Protein AF-A0A1I2ZQJ2-F1 (afdb_monomer_lite)

pLDDT: mean 80.21, std 22.54, range [31.94, 98.56]

Foldseek 3Di:
DDDDDDDDDDDDDPDDDDDDDDDDPPPDDPDDDDDDPDDDDDDDDDDVVNVVLVVVLVVPDDPDPVLVVQLVVQVHDPLLVSLLVLLVQLQVCVVVVVLVSNLVSLVSSQVSCVVPHDLLQLSNLLSLQSVLVNCVVVVNNLSSLVSLVSSLVSLVSVLVVLVPWDDDDDDDPDPVVVVVCVVPVVVVSVVLSVVLVVLSVLQSQQSVCRSVVHARPDQLQVCCVVPQDPHNTVSNSSSSSRRSRDHDPDPPPPPD

Secondary structure (DSSP, 8-state):
-------PPPP--------------------------PPP-------HHHHHHHHHHHHTT---HHHHHHHHHTT--HHHHHHHHHHHHHHHHHHTT-HHHHHHHHHHHHHHHHHHS-TTSHHHHHHHHHHHHHHHHTT-HHHHHHHHHHHHHHHTTHHHHHHH--PPP---S-HHHHHHHHHTHHHHHHHHHHHHHHHHHHHHHHHHHHHTTPPPSS-STTTHHHH--SS-SHHHHHHHHHH---------S---

Sequence (256 aa):
MLTHMEDTPPAVAQGGGRRSHGDAPAFVIHGDGIAAAGKPRDLPGASASFLMIFSECAETGLAGDATQAAARAAGWRDCDLAWERLQERALDALRDGDTAAALRDWQLGWRVALLCFRRDDPRYAASQANLGLGARLAGRESLARRRYAAALRRWGAVSGWIDSMTIARRGRSSLFHLKSEALHWGAYDRSLRGHALRLAGEVAMHLDAASRSQPPPARLCDRWPGEKPTTFDDLRKFLGGALLIAETRQPDDNRH

Organism: NCBI:txid34004

Radius of gyration: 23.85 Å; chains: 1; bounding box: 91×58×53 Å

Structure (mmCIF, N/CA/C/O backbone):
data_AF-A0A1I2ZQJ2-F1
#
_entry.id   AF-A0A1I2ZQJ2-F1
#
loop_
_atom_site.group_PDB
_atom_site.id
_atom_site.type_symbol
_atom_site.label_atom_id
_atom_site.label_alt_id
_atom_site.label_comp_id
_atom_site.label_asym_id
_atom_site.label_entity_id
_atom_site.label_seq_id
_atom_site.pdbx_PDB_ins_code
_atom_site.Cartn_x
_atom_site.Cartn_y
_atom_site.Cartn_z
_atom_site.occupancy
_atom_site.B_iso_or_equiv
_atom_site.auth_seq_id
_atom_site.auth_comp_id
_atom_site.auth_asym_id
_atom_site.auth_atom_id
_atom_site.pdbx_PDB_model_num
ATOM 1 N N . MET A 1 1 ? 71.805 -25.065 12.387 1.00 44.28 1 MET A N 1
ATOM 2 C CA . MET A 1 1 ? 70.830 -24.626 13.406 1.00 44.28 1 MET A CA 1
ATOM 3 C C . MET A 1 1 ? 69.685 -23.935 12.674 1.00 44.28 1 MET A C 1
ATOM 5 O O . MET A 1 1 ? 69.695 -22.727 12.519 1.00 44.28 1 MET A O 1
ATOM 9 N N . LEU A 1 2 ? 68.784 -24.738 12.107 1.00 36.69 2 LEU A N 1
ATOM 10 C CA . LEU A 1 2 ? 67.567 -24.329 11.404 1.00 36.69 2 LEU A CA 1
ATOM 11 C C . LEU A 1 2 ? 66.543 -25.412 11.747 1.00 36.69 2 LEU A C 1
ATOM 13 O O . LEU A 1 2 ? 66.715 -26.572 11.381 1.00 36.69 2 LEU A O 1
ATOM 17 N N . THR A 1 3 ? 65.587 -25.050 12.591 1.00 52.16 3 THR A N 1
ATOM 18 C CA . THR A 1 3 ? 64.555 -25.924 13.147 1.00 52.16 3 THR A CA 1
ATOM 19 C C . THR A 1 3 ? 63.458 -26.153 12.116 1.00 52.16 3 THR A C 1
ATOM 21 O O . THR A 1 3 ? 62.834 -25.199 11.655 1.00 52.16 3 THR A O 1
ATOM 24 N N . HIS A 1 4 ? 63.234 -27.421 11.772 1.00 40.59 4 HIS A N 1
ATOM 25 C CA . HIS A 1 4 ? 62.053 -27.885 11.053 1.00 40.59 4 HIS A CA 1
ATOM 26 C C . HIS A 1 4 ? 60.811 -27.674 11.926 1.00 40.59 4 HIS A C 1
ATOM 28 O O . HIS A 1 4 ? 60.780 -28.096 13.080 1.00 40.59 4 HIS A O 1
ATOM 34 N N . MET A 1 5 ? 59.815 -26.996 11.364 1.00 47.53 5 MET A N 1
ATOM 35 C CA . MET A 1 5 ? 58.503 -26.771 11.955 1.00 47.53 5 MET A CA 1
ATOM 36 C C . MET A 1 5 ? 57.537 -27.729 11.246 1.00 47.53 5 MET A C 1
ATOM 38 O O . MET A 1 5 ? 57.273 -27.571 10.056 1.00 47.53 5 MET A O 1
ATOM 42 N N . GLU A 1 6 ? 57.111 -28.784 11.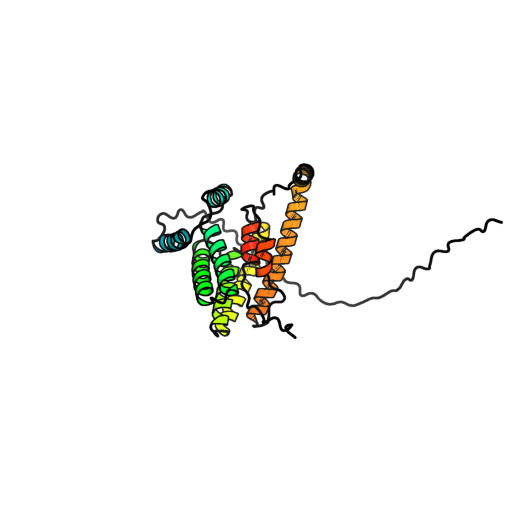942 1.00 53.22 6 GLU A N 1
ATOM 43 C CA . GLU A 1 6 ? 56.095 -29.728 11.468 1.00 53.22 6 GLU A CA 1
ATOM 44 C C . GLU A 1 6 ? 54.707 -29.215 11.871 1.00 53.22 6 GLU A C 1
ATOM 46 O O . GLU A 1 6 ? 54.353 -29.223 13.050 1.00 53.22 6 GLU A O 1
ATOM 51 N N . ASP A 1 7 ? 53.916 -28.772 10.892 1.00 54.47 7 ASP A N 1
ATOM 52 C CA . ASP A 1 7 ? 52.502 -28.452 11.087 1.00 54.47 7 ASP A CA 1
ATOM 53 C C . ASP A 1 7 ? 51.664 -29.734 10.993 1.00 54.47 7 ASP A C 1
ATOM 55 O O . ASP A 1 7 ? 51.463 -30.316 9.925 1.00 54.47 7 ASP A O 1
ATOM 59 N N . THR A 1 8 ? 51.167 -30.171 12.148 1.00 60.53 8 THR A N 1
ATOM 60 C CA . THR A 1 8 ? 50.189 -31.255 12.287 1.00 60.53 8 THR A CA 1
ATOM 61 C C . THR A 1 8 ? 48.773 -30.679 12.133 1.00 60.53 8 THR A C 1
ATOM 63 O O . THR A 1 8 ? 48.393 -29.818 12.929 1.00 60.53 8 THR A O 1
ATOM 66 N N . PRO A 1 9 ? 47.950 -31.122 11.165 1.00 59.78 9 PRO A N 1
ATOM 67 C CA . PRO A 1 9 ? 46.565 -30.669 11.060 1.00 59.78 9 PRO A CA 1
ATOM 68 C C . PRO A 1 9 ? 45.674 -31.327 12.135 1.00 59.78 9 PRO A C 1
ATOM 70 O O . PRO A 1 9 ? 45.842 -32.514 12.430 1.00 59.78 9 PRO A O 1
ATOM 73 N N . PRO A 1 10 ? 44.699 -30.601 12.7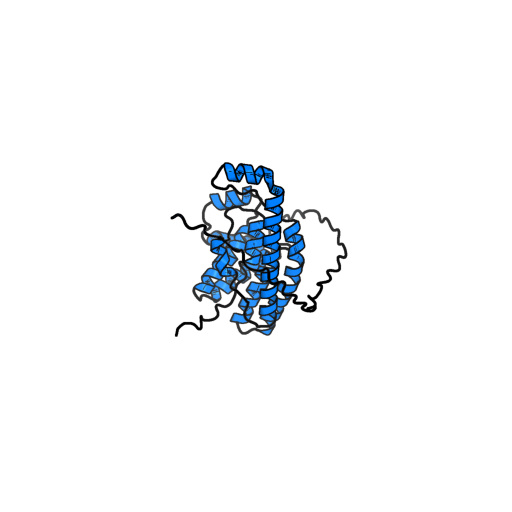17 1.00 61.81 10 PRO A N 1
ATOM 74 C CA . PRO A 1 10 ? 43.831 -31.151 13.749 1.00 61.81 10 PRO A CA 1
ATOM 75 C C . PRO A 1 10 ? 42.746 -32.076 13.183 1.00 61.81 10 PRO A C 1
ATOM 77 O O . PRO A 1 10 ? 42.252 -31.922 12.065 1.00 61.81 10 PRO A O 1
ATOM 80 N N . ALA A 1 11 ? 42.374 -33.039 14.025 1.00 48.03 11 ALA A N 1
ATOM 81 C CA . ALA A 1 11 ? 41.427 -34.111 13.771 1.00 48.03 11 ALA A CA 1
ATOM 82 C C . ALA A 1 11 ? 40.009 -33.622 13.424 1.00 48.03 11 ALA A C 1
ATOM 84 O O . ALA A 1 11 ? 39.414 -32.791 14.112 1.00 48.03 11 ALA A O 1
ATOM 85 N N . VAL A 1 12 ? 39.441 -34.226 12.378 1.00 48.47 12 VAL A N 1
ATOM 86 C CA . VAL A 1 12 ? 38.037 -34.094 11.975 1.00 48.47 12 VAL A CA 1
ATOM 87 C C . VAL A 1 12 ? 37.166 -34.894 12.945 1.00 48.47 12 VAL A C 1
ATOM 89 O O . VAL A 1 12 ? 37.142 -36.123 12.909 1.00 48.47 12 VAL A O 1
ATOM 92 N N . ALA A 1 13 ? 36.426 -34.199 13.807 1.00 50.03 13 ALA A N 1
ATOM 93 C CA . ALA A 1 13 ? 35.389 -34.806 14.631 1.00 50.03 13 ALA A CA 1
ATOM 94 C C . ALA A 1 13 ? 34.125 -35.054 13.787 1.00 50.03 13 ALA A C 1
ATOM 96 O O . ALA A 1 13 ? 33.399 -34.127 13.430 1.00 50.03 13 ALA A O 1
ATOM 97 N N . GLN A 1 14 ? 33.851 -36.325 13.483 1.00 45.84 14 GLN A N 1
ATOM 98 C CA . GLN A 1 14 ? 32.551 -36.779 12.992 1.00 45.84 14 GLN A CA 1
ATOM 99 C C . GLN A 1 14 ? 31.569 -36.860 14.169 1.00 45.84 14 GLN A C 1
ATOM 101 O O . GLN A 1 14 ? 31.548 -37.833 14.918 1.00 45.84 14 GLN A O 1
ATOM 106 N N . GLY A 1 15 ? 30.761 -35.813 14.344 1.00 45.25 15 GLY A N 1
ATOM 107 C CA . GLY A 1 15 ? 29.658 -35.772 15.302 1.00 45.25 15 GLY A CA 1
ATOM 108 C C . GLY A 1 15 ? 28.321 -36.004 14.607 1.00 45.25 15 GLY A C 1
ATOM 109 O O . GLY A 1 15 ? 27.753 -35.083 14.026 1.00 45.25 15 GLY A O 1
ATOM 110 N N . GLY A 1 16 ? 27.821 -37.238 14.670 1.00 44.44 16 GLY A N 1
ATOM 111 C CA . GLY A 1 16 ? 26.463 -37.585 14.269 1.00 44.44 16 GLY A CA 1
ATOM 112 C C . GLY A 1 16 ? 25.417 -36.947 15.188 1.00 44.44 16 GLY A C 1
ATOM 113 O O . GLY A 1 16 ? 25.557 -36.937 16.408 1.00 44.44 16 GLY A O 1
ATOM 114 N N . GLY A 1 17 ? 24.338 -36.446 14.590 1.00 42.34 17 GLY A N 1
ATOM 115 C CA . GLY A 1 17 ? 23.212 -35.867 15.315 1.00 42.34 17 GLY A CA 1
ATOM 116 C C . GLY A 1 17 ? 21.941 -35.894 14.479 1.00 42.34 17 GLY A C 1
ATOM 117 O O . GLY A 1 17 ? 21.574 -34.899 13.863 1.00 42.34 17 GLY A O 1
ATOM 118 N N . ARG A 1 18 ? 21.257 -37.046 14.475 1.00 45.09 18 ARG A N 1
ATOM 119 C CA . ARG A 1 18 ? 19.844 -37.156 14.087 1.00 45.09 18 ARG A CA 1
ATOM 120 C C . ARG A 1 18 ? 19.013 -36.191 14.939 1.00 45.09 18 ARG A C 1
ATOM 122 O O . ARG A 1 18 ? 19.052 -36.288 16.163 1.00 45.09 18 ARG A O 1
ATOM 129 N N . ARG A 1 19 ? 18.188 -35.353 14.307 1.00 44.09 19 ARG A N 1
ATOM 130 C CA . ARG A 1 19 ? 16.962 -34.819 14.918 1.00 44.09 19 ARG A CA 1
ATOM 131 C C . ARG A 1 19 ? 15.793 -34.937 13.938 1.00 44.09 19 ARG A C 1
ATOM 133 O O . ARG A 1 19 ? 15.855 -34.447 12.816 1.00 44.09 19 ARG A O 1
ATOM 140 N N . SER A 1 20 ? 14.791 -35.674 14.414 1.00 40.75 20 SER A N 1
ATOM 141 C CA . SER A 1 20 ? 13.345 -35.605 14.150 1.00 40.75 20 SER A CA 1
ATOM 142 C C . SER A 1 20 ? 12.884 -34.364 13.373 1.00 40.75 20 SER A C 1
ATOM 144 O O . SER A 1 20 ? 13.178 -33.244 13.774 1.00 40.75 20 SER A O 1
ATOM 146 N N . HIS A 1 21 ? 12.219 -34.524 12.225 1.00 41.59 21 HIS A N 1
ATOM 147 C CA . HIS A 1 21 ? 10.746 -34.589 12.138 1.00 41.59 21 HIS A CA 1
ATOM 148 C C . HIS A 1 21 ? 10.062 -33.497 12.973 1.00 41.59 21 HIS A C 1
ATOM 150 O O . HIS A 1 21 ? 9.723 -33.701 14.135 1.00 41.59 21 HIS A O 1
ATOM 156 N N . GLY A 1 22 ? 9.886 -32.339 12.341 1.00 34.28 22 GLY A N 1
ATOM 157 C CA . GLY A 1 22 ? 8.877 -31.352 12.692 1.00 34.28 22 GLY A CA 1
ATOM 158 C C . GLY A 1 22 ? 8.081 -31.068 11.426 1.00 34.28 22 GLY A C 1
ATOM 159 O O . GLY A 1 22 ? 8.619 -30.489 10.483 1.00 34.28 22 GLY A O 1
ATOM 160 N N . ASP A 1 23 ? 6.845 -31.555 11.395 1.00 37.31 23 ASP A N 1
ATOM 161 C CA . ASP A 1 23 ? 5.881 -31.334 10.326 1.00 37.31 23 ASP A CA 1
ATOM 162 C C . ASP A 1 23 ? 5.665 -29.833 10.104 1.00 37.31 23 ASP A C 1
ATOM 164 O O . ASP A 1 23 ? 5.145 -29.120 10.964 1.00 37.31 23 ASP A O 1
ATOM 168 N N . ALA A 1 24 ? 6.054 -29.347 8.928 1.00 36.09 24 ALA A N 1
ATOM 169 C CA . ALA A 1 24 ? 5.551 -28.083 8.415 1.00 36.09 24 ALA A CA 1
ATOM 170 C C . ALA A 1 24 ? 4.121 -28.323 7.896 1.00 36.09 24 ALA A C 1
ATOM 172 O O . ALA A 1 24 ? 3.912 -29.289 7.156 1.00 36.09 24 ALA A O 1
ATOM 173 N N . PRO A 1 25 ? 3.127 -27.481 8.229 1.00 37.75 25 PRO A N 1
ATOM 174 C CA . PRO A 1 25 ? 1.796 -27.634 7.664 1.00 37.75 25 PRO A CA 1
ATOM 175 C C . PRO A 1 25 ? 1.861 -27.407 6.150 1.00 37.75 25 PRO A C 1
ATOM 177 O O . PRO A 1 25 ? 2.140 -26.306 5.673 1.00 37.75 25 PRO A O 1
ATOM 180 N N . ALA A 1 26 ? 1.601 -28.473 5.394 1.00 32.25 26 ALA A N 1
ATOM 181 C CA . ALA A 1 26 ? 1.384 -28.417 3.961 1.00 32.25 26 ALA A CA 1
ATOM 182 C C . ALA A 1 26 ? 0.152 -27.545 3.682 1.00 32.25 26 ALA A C 1
ATOM 184 O O . ALA A 1 26 ? -0.984 -27.931 3.959 1.00 32.25 26 ALA A O 1
ATOM 185 N N . PHE A 1 27 ? 0.375 -26.350 3.140 1.00 34.22 27 PHE A N 1
ATOM 186 C CA . PHE A 1 27 ? -0.698 -25.513 2.623 1.00 34.22 27 PHE A CA 1
ATOM 187 C C . PHE A 1 27 ? -1.141 -26.102 1.277 1.00 34.22 27 PHE A C 1
ATOM 189 O O . PHE A 1 27 ? -0.538 -25.851 0.234 1.00 34.22 27 PHE A O 1
ATOM 196 N N . VAL A 1 28 ? -2.157 -26.964 1.314 1.00 32.59 28 VAL A N 1
ATOM 197 C CA . VAL A 1 28 ? -2.774 -27.553 0.122 1.00 32.59 28 VAL A CA 1
ATOM 198 C C . VAL A 1 28 ? -3.615 -26.476 -0.563 1.00 32.59 28 VAL A C 1
ATOM 200 O O . VAL A 1 28 ? -4.712 -26.147 -0.117 1.00 32.59 28 VAL A O 1
ATOM 203 N N . ILE A 1 29 ? -3.098 -25.917 -1.656 1.00 39.28 29 ILE A N 1
ATOM 204 C CA . ILE A 1 29 ? -3.870 -25.069 -2.567 1.00 39.28 29 ILE A CA 1
ATOM 205 C C . ILE A 1 29 ? -4.549 -25.999 -3.574 1.00 39.28 29 ILE A C 1
ATOM 207 O O . ILE A 1 29 ? -3.900 -26.536 -4.470 1.00 39.28 29 ILE A O 1
ATOM 211 N N . HIS A 1 30 ? -5.855 -26.218 -3.420 1.00 32.16 30 HIS A N 1
ATOM 212 C CA . HIS A 1 30 ? -6.676 -26.772 -4.495 1.00 32.16 30 HIS A CA 1
ATOM 213 C C . HIS A 1 30 ? -6.820 -25.711 -5.587 1.00 32.16 30 HIS A C 1
ATOM 215 O O . HIS A 1 30 ? -7.504 -24.703 -5.415 1.00 32.16 30 HIS A O 1
ATOM 221 N N . GLY A 1 31 ? -6.103 -25.925 -6.688 1.00 33.66 31 GLY A N 1
ATOM 222 C CA . GLY A 1 31 ? -6.260 -25.163 -7.914 1.00 33.66 31 GLY A CA 1
ATOM 223 C C . GLY A 1 31 ? -7.408 -25.734 -8.731 1.00 33.66 31 GLY A C 1
ATOM 224 O O . GLY A 1 31 ? -7.185 -26.641 -9.525 1.00 33.66 31 GLY A O 1
ATOM 225 N N . ASP A 1 32 ? -8.603 -25.172 -8.563 1.00 32.12 32 ASP A N 1
ATOM 226 C CA . ASP A 1 32 ? -9.669 -25.308 -9.552 1.00 32.12 32 ASP A CA 1
ATOM 227 C C . ASP A 1 32 ? -9.668 -24.077 -10.458 1.00 32.12 32 ASP A C 1
ATOM 229 O O . ASP A 1 32 ? -9.763 -22.926 -10.018 1.00 32.12 32 ASP A O 1
ATOM 233 N N . GLY A 1 33 ? -9.481 -24.346 -11.749 1.00 39.03 33 GLY A N 1
ATOM 234 C CA . GLY A 1 33 ? -9.344 -23.351 -12.794 1.00 39.03 33 GLY A CA 1
ATOM 235 C C . GLY A 1 33 ? -10.591 -22.491 -12.965 1.00 39.03 33 GLY A C 1
ATOM 236 O O . GLY A 1 33 ? -11.715 -22.982 -13.033 1.00 39.03 33 GLY A O 1
ATOM 237 N N . ILE A 1 34 ? -10.372 -21.188 -13.136 1.00 35.69 34 ILE A N 1
ATOM 238 C CA . ILE A 1 34 ? -11.361 -20.288 -13.723 1.00 35.69 34 ILE A CA 1
ATOM 239 C C . ILE A 1 34 ? -10.672 -19.521 -14.846 1.00 35.69 34 ILE A C 1
ATOM 241 O O . ILE A 1 34 ? -10.031 -18.490 -14.642 1.00 35.69 34 ILE A O 1
ATOM 245 N N . ALA A 1 35 ? -10.823 -20.047 -16.059 1.00 38.41 35 ALA A N 1
ATOM 246 C CA . ALA A 1 35 ? -10.646 -19.278 -17.274 1.00 38.41 35 ALA A CA 1
ATOM 247 C C . ALA A 1 35 ? -11.842 -18.324 -17.413 1.00 38.41 35 ALA A C 1
ATOM 249 O O . ALA A 1 35 ? -12.971 -18.753 -17.633 1.00 38.41 35 ALA A O 1
ATOM 250 N N . ALA A 1 36 ? -11.594 -17.022 -17.294 1.00 34.41 36 ALA A N 1
ATOM 251 C CA . ALA A 1 36 ? -12.521 -15.996 -17.753 1.00 34.41 36 ALA A CA 1
ATOM 252 C C . ALA A 1 36 ? -11.724 -14.780 -18.236 1.00 34.41 36 ALA A C 1
ATOM 254 O O . ALA A 1 36 ? -11.473 -13.826 -17.498 1.00 34.41 36 ALA A O 1
ATOM 255 N N . ALA A 1 37 ? -11.318 -14.830 -19.505 1.00 37.03 37 ALA A N 1
ATOM 256 C CA . ALA A 1 37 ? -10.861 -13.667 -20.251 1.00 37.03 37 ALA A CA 1
ATOM 257 C C . ALA A 1 37 ? -12.057 -12.722 -20.472 1.00 37.03 37 ALA A C 1
ATOM 259 O O . ALA A 1 37 ? -12.782 -12.814 -21.461 1.00 37.03 37 ALA A O 1
ATOM 260 N N . GLY A 1 38 ? -12.307 -11.838 -19.506 1.00 33.72 38 GLY A N 1
ATOM 261 C CA . GLY A 1 38 ? -13.262 -10.744 -19.651 1.00 33.72 38 GLY A CA 1
ATOM 262 C C . GLY A 1 38 ? -12.650 -9.619 -20.482 1.00 33.72 38 GLY A C 1
ATOM 263 O O . GLY A 1 38 ? -11.641 -9.042 -20.080 1.00 33.72 38 GLY A O 1
ATOM 264 N N . LYS A 1 39 ? -13.265 -9.303 -21.630 1.00 31.94 39 LYS A N 1
ATOM 265 C CA . LYS A 1 39 ? -12.954 -8.109 -22.433 1.00 31.94 39 LYS A CA 1
ATOM 266 C C . LYS A 1 39 ? -12.969 -6.836 -21.562 1.00 31.94 39 LYS A C 1
ATOM 268 O O . LYS A 1 39 ? -13.809 -6.742 -20.660 1.00 31.94 39 LYS A O 1
ATOM 273 N N . PRO A 1 40 ? -12.109 -5.839 -21.848 1.00 35.62 40 PRO A N 1
ATOM 274 C CA . PRO A 1 40 ? -12.202 -4.529 -21.216 1.00 35.62 40 PRO A CA 1
ATOM 275 C C . PRO A 1 40 ? -13.580 -3.926 -21.510 1.00 35.62 40 PRO A C 1
ATOM 277 O O . PRO A 1 40 ? -14.017 -3.875 -22.658 1.00 35.62 40 PRO A O 1
ATOM 280 N N . ARG A 1 41 ? -14.296 -3.533 -20.453 1.00 37.56 41 ARG A N 1
ATOM 281 C CA . ARG A 1 41 ? -15.536 -2.765 -20.575 1.00 37.56 41 ARG A CA 1
ATOM 282 C C . ARG A 1 41 ? -15.162 -1.339 -20.956 1.00 37.56 41 ARG A C 1
ATOM 284 O O . ARG A 1 41 ? -14.568 -0.640 -20.139 1.00 37.56 41 ARG A O 1
ATOM 291 N N . ASP A 1 42 ? -15.552 -0.920 -22.153 1.00 35.28 42 ASP A N 1
ATOM 292 C CA . ASP A 1 42 ? -15.684 0.496 -22.478 1.00 35.28 42 ASP A CA 1
ATOM 293 C C . ASP A 1 42 ? -16.745 1.094 -21.545 1.00 35.28 42 ASP A C 1
ATOM 295 O O . ASP A 1 42 ? -17.912 0.699 -21.572 1.00 35.28 42 ASP A O 1
ATOM 299 N N . LEU A 1 43 ? -16.325 1.995 -20.656 1.00 39.56 43 LEU A N 1
ATOM 300 C CA . LEU A 1 43 ? -17.204 2.734 -19.751 1.00 39.56 43 LEU A CA 1
ATOM 301 C C . LEU A 1 43 ? -17.375 4.164 -20.287 1.00 39.56 43 LEU A C 1
ATOM 303 O O . LEU A 1 43 ? -16.531 5.016 -20.001 1.00 39.56 43 LEU A O 1
ATOM 307 N N . PRO A 1 44 ? -18.445 4.471 -21.044 1.00 36.97 44 PRO A N 1
ATOM 308 C CA . PRO A 1 44 ? -18.814 5.849 -21.317 1.00 36.97 44 PRO A CA 1
ATOM 309 C C . PRO A 1 44 ? -19.514 6.426 -20.079 1.00 36.97 44 PRO A C 1
ATOM 311 O O . PRO A 1 44 ? -20.533 5.909 -19.625 1.00 36.97 44 PRO A O 1
ATOM 314 N N . GLY A 1 45 ? -18.951 7.504 -19.530 1.00 42.38 45 GLY A N 1
ATOM 315 C CA . GLY A 1 45 ? -19.527 8.260 -18.416 1.00 42.38 45 GLY A CA 1
ATOM 316 C C . GLY A 1 45 ? -18.858 7.967 -17.076 1.00 42.38 45 GLY A C 1
ATOM 317 O O . GLY A 1 45 ? -19.338 7.156 -16.284 1.00 42.38 45 GLY A O 1
ATOM 318 N N . ALA A 1 46 ? -17.763 8.670 -16.782 1.00 43.34 46 ALA A N 1
ATOM 319 C CA . ALA A 1 46 ? -17.262 8.761 -15.416 1.00 43.34 46 ALA A CA 1
ATOM 320 C C . ALA A 1 46 ? -18.356 9.396 -14.537 1.00 43.34 46 ALA A C 1
ATOM 322 O O . ALA A 1 46 ? -18.660 10.579 -14.666 1.00 43.34 46 ALA A O 1
ATOM 323 N N . SER A 1 47 ? -18.985 8.585 -13.682 1.00 53.59 47 SER A N 1
ATOM 324 C CA . SER A 1 47 ? -19.994 9.030 -12.714 1.00 53.59 47 SER A CA 1
ATOM 325 C C . SER A 1 47 ? -19.454 10.197 -11.878 1.00 53.59 47 SER A C 1
ATOM 327 O O . SER A 1 47 ? -18.274 10.205 -11.532 1.00 53.59 47 SER A O 1
ATOM 329 N N . ALA A 1 48 ? -20.295 11.169 -11.515 1.00 54.50 48 ALA A N 1
ATOM 330 C CA . ALA A 1 48 ? -19.897 12.371 -10.769 1.00 54.50 48 ALA A CA 1
ATOM 331 C C . ALA A 1 48 ? -19.092 12.064 -9.485 1.00 54.50 48 ALA A C 1
ATOM 333 O O . ALA A 1 48 ? -18.207 12.826 -9.107 1.00 54.50 48 ALA A O 1
ATOM 334 N N . SER A 1 49 ? -19.321 10.908 -8.850 1.00 54.62 49 SER A N 1
ATOM 335 C CA . SER A 1 49 ? -18.536 10.441 -7.696 1.00 54.62 49 SER A CA 1
ATOM 336 C C . SER A 1 49 ? -17.077 10.105 -8.031 1.00 54.62 49 SER A C 1
ATOM 338 O O . SER A 1 49 ? -16.207 10.267 -7.183 1.00 54.62 49 SER A O 1
ATOM 340 N N . PHE A 1 50 ? -16.800 9.649 -9.254 1.00 54.53 50 PHE A N 1
ATOM 341 C CA . PHE A 1 50 ? -15.445 9.419 -9.751 1.00 54.53 50 PHE A CA 1
ATOM 342 C C . PHE A 1 50 ? -14.720 10.757 -9.931 1.00 54.53 50 PHE A C 1
ATOM 344 O O . PHE A 1 50 ? -13.634 10.935 -9.394 1.00 54.53 50 PHE A O 1
ATOM 351 N N . LEU A 1 51 ? -15.359 11.734 -10.584 1.00 56.62 51 LEU A N 1
ATOM 352 C CA . LEU A 1 51 ? -14.790 13.073 -10.779 1.00 56.62 51 LEU A CA 1
ATOM 353 C C . LEU A 1 51 ? -14.535 13.808 -9.453 1.00 56.62 51 LEU A C 1
ATOM 355 O O . LEU A 1 51 ? -13.487 14.426 -9.305 1.00 56.62 51 LEU A O 1
ATOM 359 N N . MET A 1 52 ? -15.423 13.673 -8.464 1.00 61.00 52 MET A N 1
ATOM 360 C CA . MET A 1 52 ? -15.249 14.281 -7.135 1.00 61.00 52 MET A CA 1
ATOM 361 C C . MET A 1 52 ? -14.026 13.727 -6.386 1.00 61.00 52 MET A C 1
ATOM 363 O O . MET A 1 52 ? -13.243 14.502 -5.849 1.00 61.00 52 MET A O 1
ATOM 367 N N . ILE A 1 53 ? -13.810 12.402 -6.404 1.00 62.91 53 ILE A N 1
ATOM 368 C CA . ILE A 1 53 ? -12.641 11.781 -5.751 1.00 62.91 53 ILE A CA 1
ATOM 369 C C . ILE A 1 53 ? -11.337 12.259 -6.403 1.00 62.91 53 ILE A C 1
ATOM 371 O O . ILE A 1 53 ? -10.359 12.523 -5.705 1.00 62.91 53 ILE A O 1
ATOM 375 N N . PHE A 1 54 ? -11.314 12.397 -7.733 1.00 61.31 54 PHE A N 1
ATOM 376 C CA . PHE A 1 54 ? -10.133 12.892 -8.443 1.00 61.31 54 PHE A CA 1
ATOM 377 C C . PHE A 1 54 ? -9.916 14.398 -8.276 1.00 61.31 54 PHE A C 1
ATOM 379 O O . PHE A 1 54 ? -8.762 14.809 -8.191 1.00 61.31 54 PHE A O 1
ATOM 386 N N . SER A 1 55 ? -10.980 15.199 -8.164 1.00 59.50 55 SER A N 1
ATOM 387 C CA . SER A 1 55 ? -10.893 16.641 -7.888 1.00 59.50 55 SER A CA 1
ATOM 388 C C . SER A 1 55 ? -10.290 16.909 -6.509 1.00 59.50 55 SER A C 1
ATOM 390 O O . SER A 1 55 ? -9.343 17.679 -6.387 1.00 59.50 55 SER A O 1
ATOM 392 N N . GLU A 1 56 ? -10.758 16.192 -5.485 1.00 59.62 56 GLU A N 1
ATOM 393 C CA . GLU A 1 56 ? -10.248 16.311 -4.112 1.00 59.62 56 GLU A CA 1
ATOM 394 C C . GLU A 1 56 ? -8.786 15.828 -4.008 1.00 59.62 56 GLU A C 1
ATOM 396 O O . GLU A 1 56 ? -7.990 16.379 -3.254 1.00 59.62 56 GLU A O 1
ATOM 401 N N . CYS A 1 57 ? -8.382 14.850 -4.830 1.00 55.38 57 CYS A N 1
ATOM 402 C CA . CYS A 1 57 ? -6.976 14.448 -4.948 1.00 55.38 57 CYS A CA 1
ATOM 403 C C . CYS A 1 57 ? -6.119 15.479 -5.705 1.00 55.38 57 CYS A C 1
ATOM 405 O O . CYS A 1 57 ? -4.947 15.656 -5.366 1.00 55.38 57 CYS A O 1
ATOM 407 N N . ALA A 1 58 ? -6.676 16.144 -6.722 1.00 55.72 58 ALA A N 1
ATOM 408 C CA . ALA A 1 58 ? -5.975 17.123 -7.554 1.00 55.72 58 ALA A CA 1
ATOM 409 C C . ALA A 1 58 ? -5.673 18.432 -6.806 1.00 55.72 58 ALA A C 1
ATOM 411 O O . ALA A 1 58 ? -4.607 19.012 -7.009 1.00 55.72 58 ALA A O 1
ATOM 412 N N . GLU A 1 59 ? -6.554 18.859 -5.898 1.00 54.66 59 GLU A N 1
ATOM 413 C CA . GLU A 1 59 ? -6.380 20.090 -5.112 1.00 54.66 59 GLU A CA 1
ATOM 414 C C . GLU A 1 59 ? -5.273 19.990 -4.050 1.00 54.66 59 GLU A C 1
ATOM 416 O O . GLU A 1 59 ? -4.714 21.004 -3.639 1.00 54.66 59 GLU A O 1
ATOM 421 N N . THR A 1 60 ? -4.869 18.779 -3.653 1.00 54.31 60 THR A N 1
ATOM 422 C CA . THR A 1 60 ? -3.850 18.578 -2.603 1.00 54.31 60 THR A CA 1
ATOM 423 C C . THR A 1 60 ? -2.389 18.761 -3.041 1.00 54.31 60 THR A C 1
ATOM 425 O O . THR A 1 60 ? -1.485 18.232 -2.403 1.00 54.31 60 THR A O 1
ATOM 428 N N . GLY A 1 61 ? -2.131 19.543 -4.096 1.00 46.53 61 GLY A N 1
ATOM 429 C CA . GLY A 1 61 ? -0.771 19.942 -4.476 1.00 46.53 61 GLY A CA 1
ATOM 430 C C . GLY A 1 61 ? 0.058 18.771 -5.003 1.00 46.53 61 GLY A C 1
ATOM 431 O O . GLY A 1 61 ? 1.023 18.326 -4.383 1.00 46.53 61 GLY A O 1
ATOM 432 N N . LEU A 1 62 ? -0.321 18.237 -6.165 1.00 51.91 62 LEU A N 1
ATOM 433 C CA . LEU A 1 62 ? 0.422 17.151 -6.793 1.00 51.91 62 LEU A CA 1
ATOM 434 C C . LEU A 1 62 ? 1.750 17.675 -7.353 1.00 51.91 62 LEU A C 1
ATOM 436 O O . LEU A 1 62 ? 1.781 18.419 -8.327 1.00 51.91 62 LEU A O 1
ATOM 440 N N . ALA A 1 63 ? 2.855 17.242 -6.749 1.00 47.66 63 ALA A N 1
ATOM 441 C CA . ALA A 1 63 ? 4.201 17.409 -7.275 1.00 47.66 63 ALA A CA 1
ATOM 442 C C . ALA A 1 63 ? 4.275 17.074 -8.783 1.00 47.66 63 ALA A C 1
ATOM 444 O O . ALA A 1 63 ? 4.060 15.923 -9.172 1.00 47.66 63 ALA A O 1
ATOM 445 N N . GLY A 1 64 ? 4.584 18.114 -9.570 1.00 56.53 64 GLY A N 1
ATOM 446 C CA . GLY A 1 64 ? 5.150 18.147 -10.921 1.00 56.53 64 GLY A CA 1
ATOM 447 C C . GLY A 1 64 ? 4.456 17.333 -12.015 1.00 56.53 64 GLY A C 1
ATOM 448 O O . GLY A 1 64 ? 4.521 16.103 -12.010 1.00 56.53 64 GLY A O 1
ATOM 449 N N . ASP A 1 65 ? 3.973 18.021 -13.056 1.00 66.88 65 ASP A N 1
ATOM 450 C CA . ASP A 1 65 ? 3.557 17.446 -14.350 1.00 66.88 65 ASP A CA 1
ATOM 451 C C . ASP A 1 65 ? 4.490 16.322 -14.838 1.00 66.88 65 ASP A C 1
ATOM 453 O O . ASP A 1 65 ? 4.038 15.322 -15.394 1.00 66.88 65 ASP A O 1
ATOM 457 N N . ALA A 1 66 ? 5.793 16.431 -14.556 1.00 78.12 66 ALA A N 1
ATOM 458 C CA . ALA A 1 66 ? 6.808 15.446 -14.911 1.00 78.12 66 ALA A CA 1
ATOM 459 C C . ALA A 1 66 ? 6.615 14.058 -14.264 1.00 78.12 66 ALA A C 1
ATOM 461 O O . ALA A 1 66 ? 6.776 13.045 -14.945 1.00 78.12 66 ALA A O 1
ATOM 462 N N . THR A 1 67 ? 6.266 13.963 -12.974 1.00 82.31 67 THR A N 1
ATOM 463 C CA . THR A 1 67 ? 6.065 12.660 -12.306 1.00 82.31 67 THR A CA 1
ATOM 464 C C . THR A 1 67 ? 4.812 11.970 -12.832 1.00 82.31 67 THR A C 1
ATOM 466 O O . THR A 1 67 ? 4.828 10.765 -13.091 1.00 82.31 67 THR A O 1
ATOM 469 N N . GLN A 1 68 ? 3.737 12.732 -13.035 1.00 82.81 68 GLN A N 1
ATOM 470 C CA . GLN A 1 68 ? 2.494 12.203 -13.588 1.00 82.81 68 GLN A CA 1
ATOM 471 C C . GLN A 1 68 ? 2.657 11.801 -15.059 1.00 82.81 68 GLN A C 1
ATOM 473 O O . GLN A 1 68 ? 2.182 10.736 -15.455 1.00 82.81 68 GLN A O 1
ATOM 478 N N . ALA A 1 69 ? 3.387 12.592 -15.849 1.00 84.56 69 ALA A N 1
ATOM 479 C CA . ALA A 1 69 ? 3.742 12.244 -17.221 1.00 84.56 69 ALA A CA 1
ATOM 480 C C . ALA A 1 69 ? 4.583 10.959 -17.282 1.00 84.56 69 ALA A C 1
ATOM 482 O O . ALA A 1 69 ? 4.264 10.068 -18.066 1.00 84.56 69 ALA A O 1
ATOM 483 N N . ALA A 1 70 ? 5.597 10.817 -16.421 1.00 85.94 70 ALA A N 1
ATOM 484 C CA . ALA A 1 70 ? 6.428 9.614 -16.359 1.00 85.94 70 ALA A CA 1
ATOM 485 C C . ALA A 1 70 ? 5.620 8.362 -15.976 1.00 85.94 70 ALA A C 1
ATOM 487 O O . ALA A 1 70 ? 5.785 7.308 -16.588 1.00 85.94 70 ALA A O 1
ATOM 488 N N . ALA A 1 71 ? 4.713 8.479 -15.003 1.00 88.25 71 ALA A N 1
ATOM 489 C CA . ALA A 1 71 ? 3.833 7.384 -14.608 1.00 88.25 71 ALA A CA 1
ATOM 490 C C . ALA A 1 71 ? 2.902 6.962 -15.758 1.00 88.25 71 ALA A C 1
ATOM 492 O O . ALA A 1 71 ? 2.824 5.778 -16.088 1.00 88.25 71 ALA A O 1
ATOM 493 N N . ARG A 1 72 ? 2.250 7.926 -16.421 1.00 88.50 72 ARG A N 1
ATOM 494 C CA . ARG A 1 72 ? 1.374 7.658 -17.575 1.00 88.50 72 ARG A CA 1
ATOM 495 C C . ARG A 1 72 ? 2.137 7.038 -18.744 1.00 88.50 72 ARG A C 1
ATOM 497 O O . ARG A 1 72 ? 1.647 6.085 -19.341 1.00 88.50 72 ARG A O 1
ATOM 504 N N . ALA A 1 73 ? 3.349 7.519 -19.026 1.00 86.88 73 ALA A N 1
ATOM 505 C CA . ALA A 1 73 ? 4.228 6.935 -20.041 1.00 86.88 73 ALA A CA 1
ATOM 506 C C . ALA A 1 73 ? 4.589 5.470 -19.730 1.00 86.88 73 ALA A C 1
ATOM 508 O O . ALA A 1 73 ? 4.781 4.676 -20.646 1.00 86.88 73 ALA A O 1
ATOM 509 N N . ALA A 1 74 ? 4.620 5.096 -18.449 1.00 86.94 74 ALA A N 1
ATOM 510 C CA . ALA A 1 74 ? 4.822 3.726 -17.987 1.00 86.94 74 ALA A CA 1
ATOM 511 C C . ALA A 1 74 ? 3.515 2.912 -17.841 1.00 86.94 74 ALA A C 1
ATOM 513 O O . ALA A 1 74 ? 3.520 1.821 -17.271 1.00 86.94 74 ALA A O 1
ATOM 514 N N . GLY A 1 75 ? 2.380 3.429 -18.323 1.00 90.75 75 GLY A N 1
ATOM 515 C CA . GLY A 1 75 ? 1.084 2.745 -18.282 1.00 90.75 75 GLY A CA 1
ATOM 516 C C . GLY A 1 75 ? 0.385 2.767 -16.919 1.00 90.75 75 GLY A C 1
ATOM 517 O O . GLY A 1 75 ? -0.597 2.048 -16.722 1.00 90.75 75 GLY A O 1
ATOM 518 N N . TRP A 1 76 ? 0.857 3.574 -15.964 1.00 93.75 76 TRP A N 1
ATOM 519 C CA . TRP A 1 76 ? 0.112 3.820 -14.731 1.00 93.75 76 TRP A CA 1
ATOM 520 C C . TRP A 1 76 ? -1.089 4.724 -14.993 1.00 93.75 76 TRP A C 1
ATOM 522 O O . TRP A 1 76 ? -1.018 5.705 -15.735 1.00 93.75 76 TRP A O 1
ATOM 532 N N . ARG A 1 77 ? -2.198 4.405 -14.331 1.00 93.75 77 ARG A N 1
ATOM 533 C CA . ARG A 1 77 ? -3.422 5.202 -14.349 1.00 93.75 77 ARG A CA 1
ATOM 534 C C . ARG A 1 77 ? -3.384 6.219 -13.216 1.00 93.75 77 ARG A C 1
ATOM 536 O O . ARG A 1 77 ? -2.733 6.008 -12.192 1.00 93.75 77 ARG A O 1
ATOM 543 N N . ASP A 1 78 ? -4.179 7.277 -13.339 1.00 91.38 78 ASP A N 1
ATOM 544 C CA . ASP A 1 78 ? -4.277 8.297 -12.289 1.00 91.38 78 ASP A CA 1
ATOM 545 C C . ASP A 1 78 ? -4.764 7.706 -10.948 1.00 91.38 78 ASP A C 1
ATOM 547 O O . ASP A 1 78 ? -4.317 8.138 -9.889 1.00 91.38 78 ASP A O 1
ATOM 551 N N . CYS A 1 79 ? -5.610 6.664 -10.968 1.00 94.88 79 CYS A N 1
ATOM 552 C CA . CYS A 1 79 ? -6.032 5.957 -9.750 1.00 94.88 79 CYS A CA 1
ATOM 553 C C . CYS A 1 79 ? -4.885 5.236 -9.034 1.00 94.88 79 CYS A C 1
ATOM 555 O O . CYS A 1 79 ? -4.927 5.111 -7.812 1.00 94.88 79 CYS A O 1
ATOM 557 N N . ASP A 1 80 ? -3.870 4.766 -9.766 1.00 95.81 80 ASP A N 1
ATOM 558 C CA . ASP A 1 80 ? -2.724 4.076 -9.176 1.00 95.81 80 ASP A CA 1
ATOM 559 C C . ASP A 1 80 ? -1.891 5.073 -8.343 1.00 95.81 80 ASP A C 1
ATOM 561 O O . ASP A 1 80 ? -1.530 4.775 -7.204 1.00 95.81 80 ASP A O 1
ATOM 565 N N . LEU A 1 81 ? -1.683 6.289 -8.867 1.00 93.69 81 LEU A N 1
ATOM 566 C CA . LEU A 1 81 ? -0.996 7.382 -8.167 1.00 93.69 81 LEU A CA 1
ATOM 567 C C . LEU A 1 81 ? -1.823 7.974 -7.023 1.00 93.69 81 LEU A C 1
ATOM 569 O O . LEU A 1 81 ? -1.286 8.219 -5.944 1.00 93.69 81 LEU A O 1
ATOM 573 N N . ALA A 1 82 ? -3.114 8.228 -7.258 1.00 94.19 82 ALA A N 1
ATOM 574 C CA . ALA A 1 82 ? -4.004 8.792 -6.248 1.00 94.19 82 ALA A CA 1
ATOM 575 C C . ALA A 1 82 ? -4.086 7.873 -5.025 1.00 94.19 82 ALA A C 1
ATOM 577 O O . ALA A 1 82 ? -3.954 8.332 -3.894 1.00 94.19 82 ALA A O 1
ATOM 578 N N . TRP A 1 83 ? -4.230 6.565 -5.256 1.00 97.38 83 TRP A N 1
ATOM 579 C CA . TRP A 1 83 ? -4.226 5.581 -4.183 1.00 97.38 83 TRP A CA 1
ATOM 580 C C . TRP A 1 83 ? -2.924 5.603 -3.376 1.00 97.38 83 TRP A C 1
ATOM 582 O O . TRP A 1 83 ? -2.995 5.679 -2.151 1.00 97.38 83 TRP A O 1
ATOM 592 N N . GLU A 1 84 ? -1.762 5.567 -4.043 1.00 97.12 84 GLU A N 1
ATOM 593 C CA . GLU A 1 84 ? -0.448 5.560 -3.377 1.00 97.12 84 GLU A CA 1
ATOM 594 C C . GLU A 1 84 ? -0.289 6.800 -2.488 1.00 97.12 84 GLU A C 1
ATOM 596 O O . GLU A 1 84 ? -0.023 6.671 -1.296 1.00 97.12 84 GLU A O 1
ATOM 601 N N . ARG A 1 85 ? -0.573 7.989 -3.035 1.00 95.25 85 ARG A N 1
ATOM 602 C CA . ARG A 1 85 ? -0.475 9.270 -2.317 1.00 95.25 85 ARG A CA 1
ATOM 603 C C . ARG A 1 85 ? -1.417 9.356 -1.120 1.00 95.25 85 ARG A C 1
ATOM 605 O O . ARG A 1 85 ? -1.023 9.865 -0.076 1.00 95.25 85 ARG A O 1
ATOM 612 N N . LEU A 1 86 ? -2.650 8.861 -1.253 1.00 97.00 86 LEU A N 1
ATOM 613 C CA . LEU A 1 86 ? -3.599 8.802 -0.138 1.00 97.00 86 LEU A CA 1
ATOM 614 C C . LEU A 1 86 ? -3.089 7.887 0.979 1.00 97.00 86 LEU A C 1
ATOM 616 O O . LEU A 1 86 ? -3.228 8.229 2.148 1.00 97.00 86 LEU A O 1
ATOM 620 N N . GLN A 1 87 ? -2.489 6.740 0.644 1.00 98.00 87 GLN A N 1
ATOM 621 C CA . GLN A 1 87 ? -1.912 5.871 1.670 1.00 98.00 87 GLN A CA 1
ATOM 622 C C . GLN A 1 87 ? -0.688 6.513 2.340 1.00 98.00 87 GLN A C 1
ATOM 624 O O . GLN A 1 87 ? -0.578 6.440 3.560 1.00 98.00 87 GLN A O 1
ATOM 629 N N . GLU A 1 88 ? 0.196 7.163 1.576 1.00 97.19 88 GLU A N 1
ATOM 630 C CA . GLU A 1 88 ? 1.361 7.882 2.115 1.00 97.19 88 GLU A CA 1
ATOM 631 C C . GLU A 1 88 ? 0.938 9.002 3.071 1.00 97.19 88 GLU A C 1
ATOM 633 O O . GLU A 1 88 ? 1.348 9.004 4.229 1.00 97.19 88 GLU A O 1
ATOM 638 N N . ARG A 1 89 ? 0.029 9.882 2.634 1.00 97.00 89 ARG A N 1
ATOM 639 C CA . ARG A 1 89 ? -0.520 10.957 3.473 1.00 97.00 89 ARG A CA 1
ATOM 640 C C . ARG A 1 89 ? -1.196 10.429 4.731 1.00 97.00 89 ARG A C 1
ATOM 642 O O . ARG A 1 89 ? -1.034 11.011 5.798 1.00 97.00 89 ARG A O 1
ATOM 649 N N . ALA A 1 90 ? -1.935 9.325 4.625 1.00 97.06 90 ALA A N 1
ATOM 650 C CA . ALA A 1 90 ? -2.576 8.724 5.784 1.00 97.06 90 ALA A CA 1
ATOM 651 C C . ALA A 1 90 ? -1.557 8.176 6.796 1.00 97.06 90 ALA A C 1
ATOM 653 O O . ALA A 1 90 ? -1.787 8.274 8.000 1.00 97.06 90 ALA A O 1
ATOM 654 N N . LEU A 1 91 ? -0.440 7.606 6.328 1.00 96.06 91 LEU A N 1
ATOM 655 C CA . LEU A 1 91 ? 0.650 7.165 7.201 1.00 96.06 91 LEU A CA 1
ATOM 656 C C . LEU A 1 91 ? 1.346 8.348 7.873 1.00 96.06 91 LEU A C 1
ATOM 658 O O . LEU A 1 91 ? 1.622 8.271 9.067 1.00 96.06 91 LEU A O 1
ATOM 662 N N . ASP A 1 92 ? 1.596 9.431 7.141 1.00 95.62 92 ASP A N 1
ATOM 663 C CA . ASP A 1 92 ? 2.215 10.635 7.699 1.00 95.62 92 ASP A CA 1
ATOM 664 C C . ASP A 1 92 ? 1.295 11.298 8.734 1.00 95.62 92 ASP A C 1
ATOM 666 O O . ASP A 1 92 ? 1.708 11.512 9.870 1.00 95.62 92 ASP A O 1
ATOM 670 N N . ALA A 1 93 ? 0.005 11.457 8.424 1.00 95.94 93 ALA A N 1
ATOM 671 C CA . ALA A 1 93 ? -0.990 11.937 9.384 1.00 95.94 93 ALA A CA 1
ATOM 672 C C . ALA A 1 93 ? -1.072 11.051 10.640 1.00 95.94 93 ALA A C 1
ATOM 674 O O . ALA A 1 93 ? -1.165 11.558 11.757 1.00 95.94 93 ALA A O 1
ATOM 675 N N . LEU A 1 94 ? -1.003 9.723 10.482 1.00 94.88 94 LEU A N 1
ATOM 676 C CA . LEU A 1 94 ? -0.975 8.802 11.617 1.00 94.88 94 LEU A CA 1
ATOM 677 C C . LEU A 1 94 ? 0.296 8.982 12.466 1.00 94.88 94 LEU A C 1
ATOM 679 O O . LEU A 1 94 ? 0.206 8.942 13.693 1.00 94.88 94 LEU A O 1
ATOM 683 N N . ARG A 1 95 ? 1.463 9.179 11.837 1.00 92.69 95 ARG A N 1
ATOM 684 C CA . ARG A 1 95 ? 2.743 9.440 12.526 1.00 92.69 95 ARG A CA 1
ATOM 685 C C . ARG A 1 95 ? 2.706 10.744 13.318 1.00 92.69 95 ARG A C 1
ATOM 687 O O . ARG A 1 95 ? 3.226 10.773 14.432 1.00 92.69 95 ARG A O 1
ATOM 694 N N . ASP A 1 96 ? 2.037 11.757 12.779 1.00 94.25 96 ASP A N 1
ATOM 695 C CA . ASP A 1 96 ? 1.829 13.058 13.421 1.00 94.25 96 ASP A CA 1
ATOM 696 C C . ASP A 1 96 ? 0.729 13.027 14.500 1.00 94.25 96 ASP A C 1
ATOM 698 O O . ASP A 1 96 ? 0.507 14.009 15.208 1.00 94.25 96 ASP A O 1
ATOM 702 N N . GLY A 1 97 ? 0.036 11.894 14.659 1.00 94.12 97 GLY A N 1
ATOM 703 C CA . GLY A 1 97 ? -1.048 11.714 15.625 1.00 94.12 97 GLY A CA 1
ATOM 704 C C . GLY A 1 97 ? -2.417 12.218 15.152 1.00 94.12 97 GLY A C 1
ATOM 705 O O . GLY A 1 97 ? -3.407 12.034 15.868 1.00 94.12 97 GLY A O 1
ATOM 706 N N . ASP A 1 98 ? -2.527 12.774 13.941 1.00 96.25 98 ASP A N 1
ATOM 707 C CA . ASP A 1 98 ? -3.802 13.164 13.328 1.00 96.25 98 ASP A CA 1
ATOM 708 C C . ASP A 1 98 ? -4.547 11.937 12.775 1.00 96.25 98 ASP A C 1
ATOM 710 O O . ASP A 1 98 ? -4.645 11.663 11.573 1.00 96.25 98 ASP A O 1
ATOM 714 N N . THR A 1 99 ? -5.133 11.184 13.705 1.00 95.81 99 THR A N 1
ATOM 715 C CA . THR A 1 99 ? -5.933 9.994 13.393 1.00 95.81 99 THR A CA 1
ATOM 716 C C . THR A 1 99 ? -7.148 10.336 12.522 1.00 95.81 99 THR A C 1
ATOM 718 O O . THR A 1 99 ? -7.588 9.509 11.722 1.00 95.81 99 THR A O 1
ATOM 721 N N . ALA A 1 100 ? -7.704 11.546 12.640 1.00 95.94 100 ALA A N 1
ATOM 722 C CA . ALA A 1 100 ? -8.871 11.945 11.862 1.00 95.94 100 ALA A CA 1
ATOM 723 C C . ALA A 1 100 ? -8.517 12.133 10.381 1.00 95.94 100 ALA A C 1
ATOM 725 O O . ALA A 1 100 ? -9.259 11.655 9.518 1.00 95.94 100 ALA A O 1
ATOM 726 N N . ALA A 1 101 ? -7.393 12.788 10.079 1.00 96.38 101 ALA A N 1
ATOM 727 C CA . ALA A 1 101 ? -6.885 12.903 8.716 1.00 96.38 101 ALA A CA 1
ATOM 728 C C . ALA A 1 101 ? -6.512 11.536 8.131 1.00 96.38 101 ALA A C 1
ATOM 730 O O . ALA A 1 101 ? -6.975 11.210 7.035 1.00 96.38 101 ALA A O 1
ATOM 731 N N . ALA A 1 102 ? -5.805 10.694 8.893 1.00 96.94 102 ALA A N 1
ATOM 732 C CA . ALA A 1 102 ? -5.461 9.339 8.458 1.00 96.94 102 ALA A CA 1
ATOM 733 C C . ALA A 1 102 ? -6.705 8.516 8.072 1.00 96.94 102 ALA A C 1
ATOM 735 O O . ALA A 1 102 ? -6.755 7.891 7.010 1.00 96.94 102 ALA A O 1
ATOM 736 N N . LEU A 1 103 ? -7.761 8.571 8.893 1.00 96.88 103 LEU A N 1
ATOM 737 C CA . LEU A 1 103 ? -9.029 7.892 8.616 1.00 96.88 103 LEU A CA 1
ATOM 738 C C . LEU A 1 103 ? -9.712 8.397 7.341 1.00 96.88 103 LEU A C 1
ATOM 740 O O . LEU A 1 103 ? -10.241 7.575 6.588 1.00 96.88 103 LEU A O 1
ATOM 744 N N . ARG A 1 104 ? -9.731 9.715 7.098 1.00 97.12 104 ARG A N 1
ATOM 745 C CA . ARG A 1 104 ? -10.309 10.283 5.867 1.00 97.12 104 ARG A CA 1
ATOM 746 C C . ARG A 1 104 ? -9.563 9.772 4.638 1.00 97.12 104 ARG A C 1
ATOM 748 O O . ARG A 1 104 ? -10.195 9.248 3.720 1.00 97.12 104 ARG A O 1
ATOM 755 N N . ASP A 1 105 ? -8.237 9.826 4.662 1.00 97.56 105 ASP A N 1
ATOM 756 C CA . ASP A 1 105 ? -7.410 9.427 3.524 1.00 97.56 105 ASP A CA 1
ATOM 757 C C . ASP A 1 105 ? -7.474 7.910 3.264 1.00 97.56 105 ASP A C 1
ATOM 759 O O . ASP A 1 105 ? -7.603 7.485 2.112 1.00 97.56 105 ASP A O 1
ATOM 763 N N . TRP A 1 106 ? -7.538 7.067 4.303 1.00 97.94 106 TRP A N 1
ATOM 764 C CA . TRP A 1 106 ? -7.806 5.632 4.123 1.00 97.94 106 TRP A CA 1
ATOM 765 C C . TRP A 1 106 ? -9.204 5.344 3.570 1.00 97.94 106 TRP A C 1
ATOM 767 O O . TRP A 1 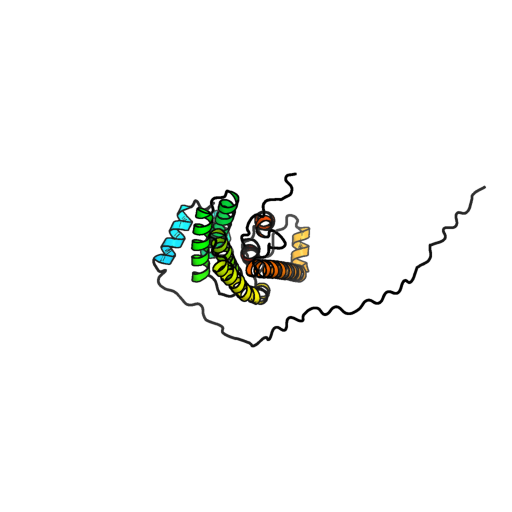106 ? -9.366 4.422 2.767 1.00 97.94 106 TRP A O 1
ATOM 777 N N . GLN A 1 107 ? -10.228 6.109 3.961 1.00 97.75 107 GLN A N 1
ATOM 778 C CA . GLN A 1 107 ? -11.577 5.961 3.404 1.00 97.75 107 GLN A CA 1
ATOM 779 C C . GLN A 1 107 ? -11.625 6.346 1.924 1.00 97.75 107 GLN A C 1
ATOM 781 O O . GLN A 1 107 ? -12.238 5.623 1.132 1.00 97.75 107 GLN A O 1
ATOM 786 N N . LEU A 1 108 ? -10.965 7.439 1.538 1.00 97.38 108 LEU A N 1
ATOM 787 C CA . LEU A 1 108 ? -10.821 7.832 0.137 1.00 97.38 108 LEU A CA 1
ATOM 788 C C . LEU A 1 108 ? -10.027 6.781 -0.647 1.00 97.38 108 LEU A C 1
ATOM 790 O O . LEU A 1 108 ? -10.490 6.316 -1.689 1.00 97.38 108 LEU A O 1
ATOM 794 N N . GLY A 1 109 ? -8.902 6.311 -0.106 1.00 97.31 109 GLY A N 1
ATOM 795 C CA . GLY A 1 109 ? -8.089 5.261 -0.719 1.00 97.31 109 GLY A CA 1
ATOM 796 C C . GLY A 1 109 ? -8.858 3.952 -0.913 1.00 97.31 109 GLY A C 1
ATOM 797 O O . GLY A 1 109 ? -8.760 3.325 -1.966 1.00 97.31 109 GLY A O 1
ATOM 798 N N . TRP A 1 110 ? -9.711 3.578 0.045 1.00 97.88 110 TRP A N 1
ATOM 799 C CA . TRP A 1 110 ? -10.618 2.440 -0.104 1.00 97.88 110 TRP A CA 1
ATOM 800 C C . TRP A 1 110 ? -11.633 2.630 -1.234 1.00 97.88 110 TRP A C 1
ATOM 80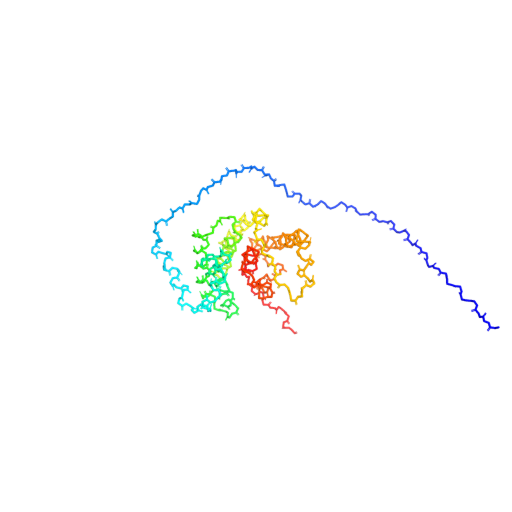2 O O . TRP A 1 110 ? -11.890 1.683 -1.974 1.00 97.88 110 TRP A O 1
ATOM 812 N N . ARG A 1 111 ? -12.198 3.832 -1.409 1.00 97.88 111 ARG A N 1
ATOM 813 C CA . ARG A 1 111 ? -13.098 4.119 -2.542 1.00 97.88 111 ARG A CA 1
ATOM 814 C C . ARG A 1 111 ? -12.363 3.987 -3.874 1.00 97.88 111 ARG A C 1
ATOM 816 O O . ARG A 1 111 ? -12.901 3.365 -4.788 1.00 97.88 111 ARG A O 1
ATOM 823 N N . VAL A 1 112 ? -11.132 4.498 -3.967 1.00 96.94 112 VAL A N 1
ATOM 824 C CA . VAL A 1 112 ? -10.286 4.321 -5.160 1.00 96.94 112 VAL A CA 1
ATOM 825 C C . VAL A 1 112 ? -10.061 2.834 -5.433 1.00 96.94 112 VAL A C 1
ATOM 827 O O . VAL A 1 112 ? -10.328 2.377 -6.544 1.00 96.94 112 VAL A O 1
ATOM 830 N N . ALA A 1 113 ? -9.657 2.061 -4.422 1.00 97.50 113 ALA A N 1
ATOM 831 C CA . ALA A 1 113 ? -9.420 0.629 -4.570 1.00 97.50 113 ALA A CA 1
ATOM 832 C C . ALA A 1 113 ? -10.680 -0.137 -5.001 1.00 97.50 113 ALA A C 1
ATOM 834 O O . ALA A 1 113 ? -10.619 -0.968 -5.906 1.00 97.50 113 ALA A O 1
ATOM 835 N N . LEU A 1 114 ? -11.831 0.181 -4.403 1.00 96.94 114 LEU A N 1
ATOM 836 C CA . LEU A 1 114 ? -13.113 -0.450 -4.711 1.00 96.94 114 LEU A CA 1
ATOM 837 C C . LEU A 1 114 ? -13.561 -0.211 -6.160 1.00 96.94 114 LEU A C 1
ATOM 839 O O . LEU A 1 114 ? -14.144 -1.105 -6.770 1.00 96.94 114 LEU A O 1
ATOM 843 N N . LEU A 1 115 ? -13.315 0.988 -6.692 1.00 96.94 115 LEU A N 1
ATOM 844 C CA . LEU A 1 115 ? -13.759 1.389 -8.029 1.00 96.94 115 LEU A CA 1
ATOM 845 C C . LEU A 1 115 ? -12.755 1.026 -9.131 1.00 96.94 115 LEU A C 1
ATOM 847 O O . LEU A 1 115 ? -13.162 0.774 -10.263 1.00 96.94 115 LEU A O 1
ATOM 851 N N . CYS A 1 116 ? -11.455 1.026 -8.824 1.00 96.88 116 CYS A N 1
ATOM 852 C CA . CYS A 1 116 ? -10.404 1.007 -9.845 1.00 96.88 116 CYS A CA 1
ATOM 853 C C . CYS A 1 116 ? -9.571 -0.276 -9.882 1.00 96.88 116 CYS A C 1
ATOM 855 O O . CYS A 1 116 ? -8.885 -0.514 -10.887 1.00 96.88 116 CYS A O 1
ATOM 857 N N . PHE A 1 117 ? -9.562 -1.061 -8.801 1.00 96.38 117 PHE A N 1
ATOM 858 C CA . PHE A 1 117 ? -8.698 -2.232 -8.668 1.00 96.38 117 PHE A CA 1
ATOM 859 C C . PHE A 1 117 ? -9.500 -3.525 -8.673 1.00 96.38 117 PHE A C 1
ATOM 861 O O . PHE A 1 117 ? -10.644 -3.603 -8.221 1.00 96.38 117 PHE A O 1
ATOM 868 N N . ARG A 1 118 ? -8.872 -4.571 -9.203 1.00 95.50 118 ARG A N 1
ATOM 869 C CA . ARG A 1 118 ? -9.416 -5.920 -9.124 1.00 95.50 118 ARG A CA 1
ATOM 870 C C . ARG A 1 118 ? -9.334 -6.421 -7.683 1.00 95.50 118 ARG A C 1
ATOM 872 O O . ARG A 1 118 ? -8.516 -5.969 -6.889 1.00 95.50 118 ARG A O 1
ATOM 879 N N . ARG A 1 119 ? -10.172 -7.400 -7.346 1.00 94.31 119 ARG A N 1
ATOM 880 C CA . ARG A 1 119 ? -10.222 -7.981 -5.993 1.00 94.31 119 ARG A CA 1
ATOM 881 C C . ARG A 1 119 ? -8.985 -8.806 -5.620 1.00 94.31 119 ARG A C 1
ATOM 883 O O . ARG A 1 119 ? -8.819 -9.096 -4.440 1.00 94.31 119 ARG A O 1
ATOM 890 N N . ASP A 1 120 ? -8.204 -9.222 -6.611 1.00 94.56 120 ASP A N 1
ATOM 891 C CA . ASP A 1 120 ? -6.923 -9.925 -6.481 1.00 94.56 120 ASP A CA 1
ATOM 892 C C . ASP A 1 120 ? -5.717 -8.967 -6.505 1.00 94.56 120 ASP A C 1
ATOM 894 O O . ASP A 1 120 ? -4.582 -9.413 -6.378 1.00 94.56 120 ASP A O 1
ATOM 898 N N . ASP A 1 121 ? -5.941 -7.653 -6.636 1.00 97.38 121 ASP A N 1
ATOM 899 C CA . ASP A 1 121 ? -4.879 -6.652 -6.551 1.00 97.38 121 ASP A CA 1
ATOM 900 C C . ASP A 1 121 ? -4.441 -6.468 -5.082 1.00 97.38 121 ASP A C 1
ATOM 902 O O . ASP A 1 121 ? -5.297 -6.232 -4.217 1.00 97.38 121 ASP A O 1
ATOM 906 N N . PRO A 1 122 ? -3.132 -6.518 -4.766 1.00 98.25 122 PRO A N 1
ATOM 907 C CA . PRO A 1 122 ? -2.636 -6.369 -3.394 1.00 98.25 122 PRO A CA 1
ATOM 908 C C . PRO A 1 122 ? -3.082 -5.057 -2.733 1.00 98.25 122 PRO A C 1
ATOM 910 O O . PRO A 1 122 ? -3.346 -5.018 -1.529 1.00 98.25 122 PRO A O 1
ATOM 913 N N . ARG A 1 123 ? -3.263 -3.986 -3.512 1.00 98.44 123 ARG A N 1
ATOM 914 C CA . ARG A 1 123 ? -3.693 -2.672 -3.010 1.00 98.44 123 ARG A CA 1
ATOM 915 C C . ARG A 1 123 ? -5.130 -2.683 -2.498 1.00 98.44 123 ARG A C 1
ATOM 917 O O . ARG A 1 123 ? -5.469 -1.926 -1.589 1.00 98.44 123 ARG A O 1
ATOM 924 N N . TYR A 1 124 ? -5.970 -3.575 -3.026 1.00 98.31 124 TYR A N 1
ATOM 925 C CA . TYR A 1 124 ? -7.329 -3.782 -2.527 1.00 98.31 124 TYR A CA 1
ATOM 926 C C . TYR A 1 124 ? -7.310 -4.343 -1.099 1.00 98.31 124 TYR A C 1
ATOM 928 O O . TYR A 1 124 ? -8.006 -3.841 -0.212 1.00 98.31 124 TYR A O 1
ATOM 936 N N . ALA A 1 125 ? -6.493 -5.373 -0.863 1.00 98.19 125 ALA A N 1
ATOM 937 C CA . ALA A 1 125 ? -6.324 -5.972 0.458 1.00 98.19 125 ALA A CA 1
ATOM 938 C C . ALA A 1 125 ? -5.699 -4.977 1.451 1.00 98.19 125 ALA A C 1
ATOM 940 O O . ALA A 1 125 ? -6.191 -4.854 2.574 1.00 98.19 125 ALA A O 1
ATOM 941 N N . ALA A 1 126 ? -4.697 -4.210 1.016 1.00 98.50 126 ALA A N 1
ATOM 942 C CA . ALA A 1 126 ? -4.046 -3.183 1.825 1.00 98.50 126 ALA A CA 1
ATOM 943 C C . ALA A 1 126 ? -5.021 -2.093 2.298 1.00 98.50 126 ALA A C 1
ATOM 945 O O . ALA A 1 126 ? -5.127 -1.827 3.495 1.00 98.50 126 ALA A O 1
ATOM 946 N N . SER A 1 127 ? -5.832 -1.527 1.396 1.00 98.56 127 SER A N 1
ATOM 947 C CA . SER A 1 127 ? -6.862 -0.554 1.790 1.00 98.56 127 SER A CA 1
ATOM 948 C C . SER A 1 127 ? -7.883 -1.137 2.763 1.00 98.56 127 SER A C 1
ATOM 950 O O . SER A 1 127 ? -8.348 -0.447 3.672 1.00 98.56 127 SER A O 1
ATOM 952 N N . GLN A 1 128 ? -8.231 -2.415 2.606 1.00 98.06 128 GLN A N 1
ATOM 953 C CA . GLN A 1 128 ? -9.123 -3.083 3.544 1.00 98.06 128 GLN A CA 1
ATOM 954 C C . GLN A 1 128 ? -8.483 -3.253 4.932 1.00 98.06 128 GLN A C 1
ATOM 956 O O . GLN A 1 128 ? -9.179 -3.064 5.935 1.00 98.06 128 GLN A O 1
ATOM 961 N N . ALA A 1 129 ? -7.188 -3.573 4.989 1.00 98.38 129 ALA A N 1
ATOM 962 C CA . ALA A 1 129 ? -6.414 -3.671 6.224 1.00 98.38 129 ALA A CA 1
ATOM 963 C C . ALA A 1 129 ? -6.307 -2.315 6.941 1.00 98.38 129 ALA A C 1
ATOM 965 O O . ALA A 1 129 ? -6.562 -2.245 8.142 1.00 98.38 129 ALA A O 1
ATOM 966 N N . ASN A 1 130 ? -6.071 -1.227 6.203 1.00 98.38 130 ASN A N 1
ATOM 967 C CA . ASN A 1 130 ? -5.974 0.125 6.765 1.00 98.38 130 ASN A CA 1
ATOM 968 C C . ASN A 1 130 ? -7.304 0.610 7.361 1.00 98.38 130 ASN A C 1
ATOM 970 O O . ASN A 1 130 ? -7.337 1.199 8.440 1.00 98.38 130 ASN A O 1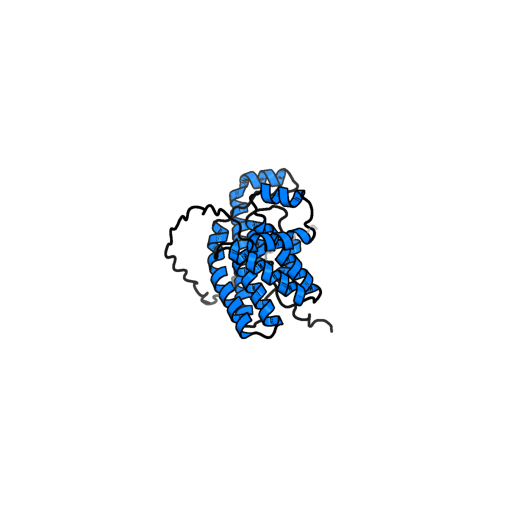
ATOM 974 N N . LEU A 1 131 ? -8.443 0.254 6.754 1.00 98.38 131 LEU A N 1
ATOM 975 C CA . LEU A 1 131 ? -9.742 0.458 7.408 1.00 98.38 131 LEU A CA 1
ATOM 976 C C . LEU A 1 131 ? -9.947 -0.436 8.643 1.00 98.38 131 LEU A C 1
ATOM 978 O O . LEU A 1 131 ? -10.732 -0.085 9.526 1.00 98.38 131 LEU A O 1
ATOM 982 N N . GLY A 1 132 ? -9.284 -1.592 8.703 1.00 97.94 132 GLY A N 1
ATOM 983 C CA . GLY A 1 132 ? -9.211 -2.423 9.904 1.00 97.94 132 GLY A CA 1
ATOM 984 C C . GLY A 1 132 ? -8.498 -1.703 11.044 1.00 97.94 132 GLY A C 1
ATOM 985 O O . GLY A 1 132 ? -9.053 -1.630 12.141 1.00 97.94 132 GLY A O 1
ATOM 986 N N . LEU A 1 133 ? -7.349 -1.083 10.761 1.00 97.31 133 LEU A N 1
ATOM 987 C CA . LEU A 1 133 ? -6.641 -0.244 11.730 1.00 97.31 133 LEU A CA 1
ATOM 988 C C . LEU A 1 133 ? -7.518 0.916 12.197 1.00 97.31 133 LEU A C 1
ATOM 990 O O . LEU A 1 133 ? -7.685 1.122 13.396 1.00 97.31 133 LEU A O 1
ATOM 994 N N . GLY A 1 134 ? -8.156 1.618 11.261 1.00 97.12 134 GLY A N 1
ATOM 995 C CA . GLY A 1 134 ? -9.071 2.702 11.594 1.00 97.12 134 GLY A CA 1
ATOM 996 C C . GLY A 1 134 ? -10.218 2.279 12.520 1.00 97.12 134 GLY A C 1
ATOM 997 O O . GLY A 1 134 ? -10.576 3.002 13.449 1.00 97.12 134 GLY A O 1
ATOM 998 N N . ALA A 1 135 ? -10.774 1.079 12.322 1.00 97.50 135 ALA A N 1
ATOM 999 C CA . ALA A 1 135 ? -11.782 0.525 13.224 1.00 97.50 135 ALA A CA 1
ATOM 1000 C C . ALA A 1 135 ? -11.215 0.221 14.621 1.00 97.50 135 ALA A C 1
ATOM 1002 O O . ALA A 1 135 ? -11.906 0.465 15.610 1.00 97.50 135 ALA A O 1
ATOM 1003 N N . ARG A 1 136 ? -9.975 -0.277 14.710 1.00 96.50 136 ARG A N 1
ATOM 1004 C CA . ARG A 1 136 ? -9.294 -0.540 15.987 1.00 96.50 136 ARG A CA 1
ATOM 1005 C C . ARG A 1 136 ? -9.028 0.751 16.756 1.00 96.50 136 ARG A C 1
ATOM 1007 O O . ARG A 1 136 ? -9.374 0.820 17.930 1.00 96.50 136 ARG A O 1
ATOM 1014 N N . LEU A 1 137 ? -8.515 1.785 16.087 1.00 94.94 137 LEU A N 1
ATOM 1015 C CA . LEU A 1 137 ? -8.293 3.110 16.682 1.00 94.94 137 LEU A CA 1
ATOM 1016 C C . LEU A 1 137 ? -9.591 3.730 17.227 1.00 94.94 137 LEU A C 1
ATOM 1018 O O . LEU A 1 137 ? -9.570 4.433 18.229 1.00 94.94 137 LEU A O 1
ATOM 1022 N N . ALA A 1 138 ? -10.736 3.410 16.619 1.00 95.56 138 ALA A N 1
ATOM 1023 C CA . ALA A 1 138 ? -12.058 3.819 17.094 1.00 95.56 138 ALA A CA 1
ATOM 1024 C C . ALA A 1 138 ? -12.672 2.887 18.168 1.00 95.56 138 ALA A C 1
ATOM 1026 O O . ALA A 1 138 ? -13.874 2.971 18.428 1.00 95.56 138 ALA A O 1
ATOM 1027 N N . GLY A 1 139 ? -11.909 1.943 18.733 1.00 96.12 139 GLY A N 1
ATOM 1028 C CA . GLY A 1 139 ? -12.379 0.987 19.748 1.00 96.12 139 GLY A CA 1
ATOM 1029 C C . GLY A 1 139 ? -13.307 -0.119 19.222 1.00 96.12 139 GLY A C 1
ATOM 1030 O O . GLY A 1 139 ? -13.917 -0.852 19.998 1.00 96.12 139 GLY A O 1
ATOM 1031 N N . ARG A 1 140 ? -13.445 -0.278 17.898 1.00 97.81 140 ARG A N 1
ATOM 1032 C CA . ARG A 1 140 ? -14.357 -1.246 17.259 1.00 97.81 140 ARG A CA 1
ATOM 1033 C C . ARG A 1 140 ? -13.634 -2.544 16.908 1.00 97.81 140 ARG A C 1
ATOM 1035 O O . ARG A 1 140 ? -13.595 -2.952 15.745 1.00 97.81 140 ARG A O 1
ATOM 1042 N N . GLU A 1 141 ? -13.094 -3.220 17.916 1.00 97.50 141 GLU A N 1
ATOM 1043 C CA . GLU A 1 141 ? -12.175 -4.351 17.724 1.00 97.50 141 GLU A CA 1
ATOM 1044 C C . GLU A 1 141 ? -12.779 -5.507 16.906 1.00 97.50 141 GLU A C 1
ATOM 1046 O O . GLU A 1 141 ? -12.150 -6.022 15.983 1.00 97.50 141 GLU A O 1
ATOM 1051 N N . SER A 1 142 ? -14.045 -5.865 17.143 1.00 98.00 142 SER A N 1
ATOM 1052 C CA . SER A 1 142 ? -14.732 -6.903 16.351 1.00 98.00 142 SER A CA 1
ATOM 1053 C C . SER A 1 142 ? -14.778 -6.563 14.851 1.00 98.00 142 SER A C 1
ATOM 1055 O O . SER A 1 142 ? -14.570 -7.424 13.989 1.00 98.00 142 SER A O 1
ATOM 1057 N N . LEU A 1 143 ? -14.998 -5.289 14.507 1.00 98.12 143 LEU A N 1
ATOM 1058 C CA . LEU A 1 143 ? -14.959 -4.834 13.119 1.00 98.12 143 LEU A CA 1
ATOM 1059 C C . LEU A 1 143 ? -13.530 -4.864 12.565 1.00 98.12 143 LEU A C 1
ATOM 1061 O O . LEU A 1 143 ? -13.354 -5.337 11.441 1.00 98.12 143 LEU A O 1
ATOM 1065 N N . ALA A 1 144 ? -12.541 -4.418 13.343 1.00 98.06 144 ALA A N 1
ATOM 1066 C CA . ALA A 1 144 ? -11.131 -4.448 12.961 1.00 98.06 144 ALA A CA 1
ATOM 1067 C C . ALA A 1 144 ? -10.684 -5.867 12.587 1.00 98.06 144 ALA A C 1
ATOM 1069 O O . ALA A 1 144 ? -10.257 -6.099 11.455 1.00 98.06 144 ALA A O 1
ATOM 1070 N N . ARG A 1 145 ? -10.911 -6.849 13.471 1.00 98.06 145 ARG A N 1
ATOM 1071 C CA . ARG A 1 145 ? -10.582 -8.260 13.208 1.00 98.06 145 ARG A CA 1
ATOM 1072 C C . ARG A 1 145 ? -11.241 -8.791 11.940 1.00 98.06 145 ARG A C 1
ATOM 1074 O O . ARG A 1 145 ? -10.588 -9.448 11.134 1.00 98.06 145 ARG A O 1
ATOM 1081 N N . ARG A 1 146 ? -12.527 -8.480 11.716 1.00 98.44 146 ARG A N 1
ATOM 1082 C CA . ARG A 1 146 ? -13.235 -8.889 10.487 1.00 98.44 146 ARG A CA 1
ATOM 1083 C C . ARG A 1 146 ? -12.620 -8.273 9.232 1.00 98.44 146 ARG A C 1
ATOM 1085 O O . ARG A 1 146 ? -12.556 -8.950 8.206 1.00 98.44 146 ARG A O 1
ATOM 1092 N N . ARG A 1 147 ? -12.186 -7.010 9.292 1.00 98.31 147 ARG A N 1
ATOM 1093 C CA . ARG A 1 147 ? -11.513 -6.332 8.174 1.00 98.31 147 ARG A CA 1
ATOM 1094 C C . ARG A 1 147 ? -10.151 -6.955 7.889 1.00 98.31 147 ARG A C 1
ATOM 1096 O O . ARG A 1 147 ? -9.915 -7.296 6.735 1.00 98.31 147 ARG A O 1
ATOM 1103 N N . TYR A 1 148 ? -9.337 -7.205 8.913 1.00 98.25 148 TYR A N 1
ATOM 1104 C CA . TYR A 1 148 ? -8.053 -7.893 8.759 1.00 98.25 148 TYR A CA 1
ATOM 1105 C C . TYR A 1 148 ? -8.210 -9.319 8.234 1.00 98.25 148 TYR A C 1
ATOM 1107 O O . TYR A 1 148 ? -7.546 -9.672 7.273 1.00 98.25 148 TYR A O 1
ATOM 1115 N N . ALA A 1 149 ? -9.151 -10.111 8.755 1.00 98.31 149 ALA A N 1
ATOM 1116 C CA . ALA A 1 149 ? -9.408 -11.460 8.242 1.00 98.31 149 ALA A CA 1
ATOM 1117 C C . ALA A 1 149 ? -9.877 -11.451 6.775 1.00 98.31 149 ALA A C 1
ATOM 1119 O O . ALA A 1 149 ? -9.603 -12.374 6.010 1.00 98.31 149 ALA A O 1
ATOM 1120 N N . ALA A 1 150 ? -10.618 -10.419 6.368 1.00 98.19 150 ALA A N 1
ATOM 1121 C CA . ALA A 1 150 ? -11.042 -10.265 4.986 1.00 98.19 150 ALA A CA 1
ATOM 1122 C C . ALA A 1 150 ? -9.897 -9.805 4.068 1.00 98.19 150 ALA A C 1
ATOM 1124 O O . ALA A 1 150 ? -9.775 -10.365 2.982 1.00 98.19 150 ALA A O 1
ATOM 1125 N N . ALA A 1 151 ? -9.043 -8.874 4.512 1.00 98.31 151 ALA A N 1
ATOM 1126 C CA . ALA A 1 151 ? -7.789 -8.536 3.832 1.00 98.31 151 ALA A CA 1
ATOM 1127 C C . ALA A 1 151 ? -6.894 -9.783 3.694 1.00 98.31 151 ALA A C 1
ATOM 1129 O O . ALA A 1 151 ? -6.506 -10.112 2.582 1.00 98.31 151 ALA A O 1
ATOM 1130 N N . LEU A 1 152 ? -6.751 -10.540 4.791 1.00 98.19 152 LEU A N 1
ATOM 1131 C CA . LEU A 1 152 ? -6.435 -11.968 4.917 1.00 98.19 152 LEU A CA 1
ATOM 1132 C C . LEU A 1 152 ? -6.673 -12.773 3.641 1.00 98.19 152 LEU A C 1
ATOM 1134 O O . LEU A 1 152 ? -5.789 -13.107 2.853 1.00 98.19 152 LEU A O 1
ATOM 1138 N N . ARG A 1 153 ? -7.954 -13.081 3.460 1.00 98.19 153 ARG A N 1
ATOM 1139 C CA . ARG A 1 153 ? -8.437 -13.934 2.376 1.00 98.19 153 ARG A CA 1
ATOM 1140 C C . ARG A 1 153 ? -8.157 -13.354 0.993 1.00 98.19 153 ARG A C 1
ATOM 1142 O O . ARG A 1 153 ? -7.954 -14.119 0.060 1.00 98.19 153 ARG A O 1
ATOM 1149 N N . ARG A 1 154 ? -8.172 -12.026 0.841 1.00 97.25 154 ARG A N 1
ATOM 1150 C CA . ARG A 1 154 ? -7.856 -11.363 -0.437 1.00 97.25 154 ARG A CA 1
ATOM 1151 C C . ARG A 1 154 ? -6.373 -11.470 -0.769 1.00 97.25 154 ARG A C 1
ATOM 1153 O O . ARG A 1 154 ? -6.033 -11.759 -1.910 1.00 97.25 154 ARG A O 1
ATOM 1160 N N . TRP A 1 155 ? -5.519 -11.306 0.236 1.00 97.94 155 TRP A N 1
ATOM 1161 C CA . TRP A 1 155 ? -4.073 -11.430 0.111 1.00 97.94 155 TRP A CA 1
ATOM 1162 C C . TRP A 1 155 ? -3.640 -12.834 -0.324 1.00 97.94 155 TRP A C 1
ATOM 1164 O O . TRP A 1 155 ? -2.645 -12.975 -1.020 1.00 97.94 155 TRP A O 1
ATOM 1174 N N . GLY A 1 156 ? -4.424 -13.872 -0.012 1.00 96.38 156 GLY A N 1
ATOM 1175 C CA . GLY A 1 156 ? -4.155 -15.243 -0.463 1.00 96.38 156 GLY A CA 1
ATOM 1176 C C . GLY A 1 156 ? -4.047 -15.423 -1.988 1.00 96.38 156 GLY A C 1
ATOM 1177 O O . GLY A 1 156 ? -3.449 -16.396 -2.431 1.00 96.38 156 GLY A O 1
ATOM 1178 N N . ALA A 1 157 ? -4.572 -14.491 -2.795 1.00 94.81 157 ALA A N 1
ATOM 1179 C CA . ALA A 1 157 ? -4.447 -14.514 -4.257 1.00 94.81 157 ALA A CA 1
ATOM 1180 C C . ALA A 1 157 ? -3.198 -13.781 -4.794 1.00 94.81 157 ALA A C 1
ATOM 1182 O O . ALA A 1 157 ? -2.973 -13.756 -6.004 1.00 94.81 157 ALA A O 1
ATOM 1183 N N . VAL A 1 158 ? -2.382 -13.172 -3.922 1.00 96.88 158 VAL A N 1
ATOM 1184 C CA . VAL A 1 158 ? -1.279 -12.290 -4.338 1.00 96.88 158 VAL A CA 1
ATOM 1185 C C . VAL A 1 158 ? -0.156 -13.031 -5.064 1.00 96.88 158 VAL A C 1
ATOM 1187 O O . VAL A 1 158 ? 0.535 -12.421 -5.870 1.00 96.88 158 VAL A O 1
ATOM 1190 N N . SER A 1 159 ? 0.022 -14.336 -4.838 1.00 97.12 159 SER A N 1
ATOM 1191 C CA . SER A 1 159 ? 1.020 -15.137 -5.560 1.00 97.12 159 SER A CA 1
ATOM 1192 C C . SER A 1 159 ? 0.758 -15.137 -7.067 1.00 97.12 159 SER A C 1
ATOM 1194 O O . SER A 1 159 ? 1.658 -14.821 -7.836 1.00 97.12 159 SER A O 1
ATOM 1196 N N . GLY A 1 160 ? -0.492 -15.358 -7.486 1.00 96.94 160 GLY A N 1
ATOM 1197 C CA . GLY A 1 160 ? -0.872 -15.282 -8.900 1.00 96.94 160 GLY A CA 1
ATOM 1198 C C . GLY A 1 160 ? -0.683 -13.879 -9.485 1.00 96.94 160 GLY A C 1
ATOM 1199 O O . GLY A 1 160 ? -0.276 -13.728 -10.637 1.00 96.94 160 GLY A O 1
ATOM 1200 N N . TRP A 1 161 ? -0.905 -12.837 -8.677 1.00 97.25 161 TRP A N 1
ATOM 1201 C CA . TRP A 1 161 ? -0.606 -11.461 -9.073 1.00 97.25 161 TRP A CA 1
ATOM 1202 C C . TRP A 1 161 ? 0.903 -11.262 -9.292 1.00 97.25 161 TRP A C 1
ATOM 1204 O O . TRP A 1 161 ? 1.306 -10.754 -10.340 1.00 97.25 161 TRP A O 1
ATOM 1214 N N . ILE A 1 162 ? 1.736 -11.727 -8.350 1.00 97.62 162 ILE A N 1
ATOM 1215 C CA . ILE A 1 162 ? 3.206 -11.688 -8.424 1.00 97.62 162 ILE A CA 1
ATOM 1216 C C . ILE A 1 162 ? 3.716 -12.465 -9.634 1.00 97.62 162 ILE A C 1
ATOM 1218 O O . ILE A 1 162 ? 4.681 -12.025 -10.242 1.00 97.62 162 ILE A O 1
ATOM 1222 N N . ASP A 1 163 ? 3.090 -13.569 -10.029 1.00 96.75 163 ASP A N 1
ATOM 1223 C CA . ASP A 1 163 ? 3.487 -14.315 -11.229 1.00 96.75 163 ASP A CA 1
ATOM 1224 C C . ASP A 1 163 ? 3.155 -13.548 -12.518 1.00 96.75 163 ASP A C 1
ATOM 1226 O O . ASP A 1 163 ? 3.916 -13.583 -13.483 1.00 96.75 163 ASP A O 1
ATOM 1230 N N . SER A 1 164 ? 2.060 -12.784 -12.520 1.00 95.94 164 SER A N 1
ATOM 1231 C CA . SER A 1 164 ? 1.616 -12.002 -13.682 1.00 95.94 164 SER A CA 1
ATOM 1232 C C . SER A 1 164 ? 2.277 -10.625 -13.829 1.00 95.94 164 SER A C 1
ATOM 1234 O O . SER A 1 164 ? 2.138 -9.993 -14.877 1.00 95.94 164 SER A O 1
ATOM 1236 N N . MET A 1 165 ? 2.978 -10.136 -12.798 1.00 95.50 165 MET A N 1
ATOM 1237 C CA . MET A 1 165 ? 3.439 -8.746 -12.768 1.00 95.50 165 MET A CA 1
ATOM 1238 C C . MET A 1 165 ? 4.493 -8.448 -13.841 1.00 95.50 165 MET A C 1
ATOM 1240 O O . MET A 1 165 ? 5.423 -9.236 -14.059 1.00 95.50 165 MET A O 1
ATOM 1244 N N . THR A 1 166 ? 4.384 -7.276 -14.469 1.00 94.50 166 THR A N 1
ATOM 1245 C CA . THR A 1 166 ? 5.392 -6.768 -15.404 1.00 94.50 166 THR A CA 1
ATOM 1246 C C . THR A 1 166 ? 6.415 -5.920 -14.652 1.00 94.50 166 THR A C 1
ATOM 1248 O O . THR A 1 166 ? 6.116 -4.825 -14.171 1.00 94.50 166 THR A O 1
ATOM 1251 N N . ILE A 1 167 ? 7.642 -6.434 -14.547 1.00 93.06 167 ILE A N 1
ATOM 1252 C CA . ILE A 1 167 ? 8.760 -5.748 -13.892 1.00 93.06 167 ILE A CA 1
ATOM 1253 C C . ILE A 1 167 ? 9.589 -5.039 -14.960 1.00 93.06 167 ILE A C 1
ATOM 1255 O O . ILE A 1 167 ? 10.132 -5.681 -15.863 1.00 93.06 167 ILE A O 1
ATOM 1259 N N . ALA A 1 168 ? 9.704 -3.717 -14.857 1.00 90.56 168 ALA A N 1
ATOM 1260 C CA . ALA A 1 168 ? 10.542 -2.956 -15.768 1.00 90.56 168 ALA A CA 1
ATOM 1261 C C . ALA A 1 168 ? 12.026 -3.160 -15.427 1.00 90.56 168 ALA A C 1
ATOM 1263 O O . ALA A 1 168 ? 12.416 -3.234 -14.259 1.00 90.56 168 ALA A O 1
ATOM 1264 N N . ARG A 1 169 ? 12.874 -3.211 -16.459 1.00 86.62 169 ARG A N 1
ATOM 1265 C CA . ARG A 1 169 ? 14.334 -3.189 -16.290 1.00 86.62 169 ARG A CA 1
ATOM 1266 C C . ARG A 1 169 ? 14.756 -1.860 -15.677 1.00 86.62 169 ARG A C 1
ATOM 1268 O O . ARG A 1 169 ? 14.253 -0.811 -16.083 1.00 86.62 169 ARG A O 1
ATOM 1275 N N . ARG A 1 170 ? 15.680 -1.888 -14.717 1.00 80.44 170 ARG A N 1
ATOM 1276 C CA . ARG A 1 170 ? 16.039 -0.688 -13.949 1.00 80.44 170 ARG A CA 1
ATOM 1277 C C . ARG A 1 170 ? 17.374 -0.131 -14.410 1.00 80.44 170 ARG A C 1
ATOM 1279 O O . ARG A 1 170 ? 18.362 -0.847 -14.519 1.00 80.44 170 ARG A O 1
ATOM 1286 N N . GLY A 1 171 ? 17.411 1.177 -14.647 1.00 66.00 171 GLY A N 1
ATOM 1287 C CA . GLY A 1 171 ? 18.656 1.881 -14.931 1.00 66.00 171 GLY A CA 1
ATOM 1288 C C . GLY A 1 171 ? 19.553 1.887 -13.694 1.00 66.00 171 GLY A C 1
ATOM 1289 O O . GLY A 1 171 ? 19.288 2.635 -12.757 1.00 66.00 171 GLY A O 1
ATOM 1290 N N . ARG A 1 172 ? 20.600 1.055 -13.664 1.00 71.50 172 ARG A N 1
ATOM 1291 C CA . ARG A 1 172 ? 21.650 1.121 -12.633 1.00 71.50 172 ARG A CA 1
ATOM 1292 C C . ARG A 1 172 ? 22.813 1.990 -13.108 1.00 71.50 172 ARG A C 1
ATOM 1294 O O . ARG A 1 172 ? 23.138 2.010 -14.290 1.00 71.50 172 ARG A O 1
ATOM 1301 N N . SER A 1 173 ? 23.462 2.674 -12.168 1.00 63.44 173 SER A N 1
ATOM 1302 C CA . SER A 1 173 ? 24.480 3.717 -12.391 1.00 63.44 173 SER A CA 1
ATOM 1303 C C . SER A 1 173 ? 25.801 3.255 -13.033 1.00 63.44 173 SER A C 1
ATOM 1305 O O . SER A 1 173 ? 26.722 4.053 -13.165 1.00 63.44 173 SER A O 1
ATOM 1307 N N . SER A 1 174 ? 25.918 2.001 -13.480 1.00 74.81 174 SER A N 1
ATOM 1308 C CA . SER A 1 174 ? 27.094 1.504 -14.201 1.00 74.81 174 SER A CA 1
ATOM 1309 C C . SER A 1 174 ? 26.688 0.714 -15.441 1.00 74.81 174 SER A C 1
ATOM 1311 O O . SER A 1 174 ? 25.887 -0.221 -15.364 1.00 74.81 174 SER A O 1
ATOM 1313 N N . LEU A 1 175 ? 27.314 1.038 -16.579 1.00 73.75 175 LEU A N 1
ATOM 1314 C CA . LEU A 1 175 ? 27.170 0.304 -17.842 1.00 73.75 175 LEU A CA 1
ATOM 1315 C C . LEU A 1 175 ? 27.510 -1.187 -17.705 1.00 73.75 175 LEU A C 1
ATOM 1317 O O . LEU A 1 175 ? 26.931 -2.006 -18.415 1.00 73.75 175 LEU A O 1
ATOM 1321 N N . PHE A 1 176 ? 28.415 -1.553 -16.790 1.00 72.94 176 PHE A N 1
ATOM 1322 C CA . PHE A 1 176 ? 28.730 -2.955 -16.509 1.00 72.94 176 PHE A CA 1
ATOM 1323 C C . PHE A 1 176 ? 27.516 -3.691 -15.927 1.00 72.94 176 PHE A C 1
ATOM 1325 O O . PHE A 1 176 ? 27.144 -4.751 -16.424 1.00 72.94 176 PHE A O 1
ATOM 1332 N N . HIS A 1 177 ? 26.842 -3.098 -14.934 1.00 73.50 177 HIS A N 1
ATOM 1333 C CA . HIS A 1 177 ? 25.628 -3.678 -14.358 1.00 73.50 177 HIS A CA 1
ATOM 1334 C C . HIS A 1 177 ? 24.483 -3.729 -15.366 1.00 73.50 177 HIS A C 1
ATOM 1336 O O . HIS A 1 177 ? 23.769 -4.723 -15.394 1.00 73.50 177 HIS A O 1
ATOM 1342 N N . LEU A 1 178 ? 24.359 -2.726 -16.240 1.00 75.25 178 LEU A N 1
ATOM 1343 C CA . LEU A 1 178 ? 23.359 -2.740 -17.309 1.00 75.25 178 LEU A CA 1
ATOM 1344 C C . LEU A 1 178 ? 23.587 -3.887 -18.301 1.00 75.25 178 LEU A C 1
ATOM 1346 O O . LEU A 1 178 ? 22.636 -4.570 -18.676 1.00 75.25 178 LEU A O 1
ATOM 1350 N N . LYS A 1 179 ? 24.841 -4.138 -18.700 1.00 78.50 179 LYS A N 1
ATOM 1351 C CA . LYS A 1 179 ? 25.182 -5.263 -19.585 1.00 78.50 179 LYS A CA 1
ATOM 1352 C C . LYS A 1 179 ? 24.915 -6.611 -18.915 1.00 78.50 179 LYS A C 1
ATOM 1354 O O . LYS A 1 179 ? 24.290 -7.473 -19.528 1.00 78.50 179 LYS A O 1
ATOM 1359 N N . SER A 1 180 ? 25.330 -6.775 -17.660 1.00 76.38 180 SER A N 1
ATOM 1360 C CA . SER A 1 180 ? 25.093 -8.007 -16.897 1.00 76.38 180 SER A CA 1
ATOM 1361 C C . SER A 1 180 ? 23.604 -8.251 -16.627 1.00 76.38 180 SER A C 1
ATOM 1363 O O . SER A 1 180 ? 23.141 -9.383 -16.731 1.00 76.38 180 SER A O 1
ATOM 1365 N N . GLU A 1 181 ? 22.827 -7.203 -16.342 1.00 80.25 181 GLU A N 1
ATOM 1366 C CA . GLU A 1 181 ? 21.371 -7.286 -16.174 1.00 80.25 181 GLU A CA 1
ATOM 1367 C C . GLU A 1 181 ? 20.672 -7.635 -17.489 1.00 80.25 181 GLU A C 1
ATOM 1369 O O . GLU A 1 181 ? 19.776 -8.475 -17.497 1.00 80.25 181 GLU A O 1
ATOM 1374 N N . ALA A 1 182 ? 21.110 -7.066 -18.615 1.00 79.19 182 ALA A N 1
ATOM 1375 C CA . ALA A 1 182 ? 20.578 -7.422 -19.925 1.00 79.19 182 ALA A CA 1
ATOM 1376 C C . ALA A 1 182 ? 20.862 -8.892 -20.282 1.00 79.19 182 ALA A C 1
ATOM 1378 O O . ALA A 1 182 ? 19.962 -9.577 -20.771 1.00 79.19 182 ALA A O 1
ATOM 1379 N N . LEU A 1 183 ? 22.077 -9.379 -19.999 1.00 87.56 183 LEU A N 1
ATOM 1380 C CA . LEU A 1 183 ? 22.498 -10.756 -20.279 1.00 87.56 183 LEU A CA 1
ATOM 1381 C C . LEU A 1 183 ? 21.806 -11.782 -19.365 1.00 87.56 183 LEU A C 1
ATOM 1383 O O . LEU A 1 183 ? 21.482 -12.884 -19.803 1.00 87.56 183 LEU A O 1
ATOM 1387 N N . HIS A 1 184 ? 21.547 -11.419 -18.106 1.00 88.31 184 HIS A N 1
ATOM 1388 C CA . HIS A 1 184 ? 21.012 -12.324 -17.084 1.00 88.31 184 HIS A CA 1
ATOM 1389 C C . HIS A 1 184 ? 19.632 -11.913 -16.561 1.00 88.31 184 HIS A C 1
ATOM 1391 O O . HIS A 1 184 ? 19.261 -12.273 -15.441 1.00 88.31 184 HIS A O 1
ATOM 1397 N N . TRP A 1 185 ? 18.842 -11.196 -17.366 1.00 89.50 185 TRP A N 1
ATOM 1398 C CA . TRP A 1 185 ? 17.542 -10.656 -16.953 1.00 89.50 185 TRP A CA 1
ATOM 1399 C C . TRP A 1 185 ? 16.628 -11.710 -16.319 1.00 89.50 185 TRP A C 1
ATOM 1401 O O . TRP A 1 185 ? 16.033 -11.461 -15.277 1.00 89.50 185 TRP A O 1
ATOM 1411 N N . GLY A 1 186 ? 16.576 -12.921 -16.883 1.00 90.62 186 GLY A N 1
ATOM 1412 C CA . GLY A 1 186 ? 15.756 -14.001 -16.328 1.00 90.62 186 GLY A CA 1
ATOM 1413 C C . GLY A 1 186 ? 16.144 -14.410 -14.900 1.00 90.62 186 GLY A C 1
ATOM 1414 O O . GLY A 1 186 ? 15.282 -14.814 -14.127 1.00 90.62 186 GLY A O 1
ATOM 1415 N N . ALA A 1 187 ? 17.420 -14.297 -14.515 1.00 90.19 187 ALA A N 1
ATOM 1416 C CA . ALA A 1 187 ? 17.850 -14.552 -13.138 1.00 90.19 187 ALA A CA 1
ATOM 1417 C C . ALA A 1 187 ? 17.443 -13.408 -12.195 1.00 90.19 187 ALA A C 1
ATOM 1419 O O . ALA A 1 187 ? 17.007 -13.669 -11.073 1.00 90.19 187 ALA A O 1
ATOM 1420 N N . TYR A 1 188 ? 17.533 -12.159 -12.662 1.00 89.25 188 TYR A N 1
ATOM 1421 C CA . TYR A 1 188 ? 17.072 -10.988 -11.913 1.00 89.25 188 TYR A CA 1
ATOM 1422 C C . TYR A 1 188 ? 15.561 -11.013 -11.684 1.00 89.25 188 TYR A C 1
ATOM 1424 O O . TYR A 1 188 ? 15.131 -10.860 -10.543 1.00 89.25 188 TYR A O 1
ATOM 1432 N N . ASP A 1 189 ? 14.767 -11.271 -12.725 1.00 93.12 189 ASP A N 1
ATOM 1433 C CA . ASP A 1 189 ? 13.307 -11.380 -12.627 1.00 93.12 189 ASP A CA 1
ATOM 1434 C C . ASP A 1 189 ? 12.896 -12.459 -11.610 1.00 93.12 189 ASP A C 1
ATOM 1436 O O . ASP A 1 189 ? 12.154 -12.166 -10.671 1.00 93.12 189 ASP A O 1
ATOM 1440 N N . ARG A 1 190 ? 13.480 -13.666 -11.690 1.00 94.62 190 ARG A N 1
ATOM 1441 C CA . ARG A 1 190 ? 13.237 -14.733 -10.699 1.00 94.62 190 ARG A CA 1
ATOM 1442 C C . ARG A 1 190 ? 13.609 -14.320 -9.277 1.00 94.62 190 ARG A C 1
ATOM 1444 O O . ARG A 1 190 ? 12.875 -14.629 -8.342 1.00 94.62 190 ARG A O 1
ATOM 1451 N N . SER A 1 191 ? 14.734 -13.628 -9.099 1.00 94.56 191 SER A N 1
ATOM 1452 C CA . SER A 1 191 ? 15.166 -13.145 -7.783 1.00 94.56 191 SER A CA 1
ATOM 1453 C C . SER A 1 191 ? 14.191 -12.110 -7.207 1.00 94.56 191 SER A C 1
ATOM 1455 O O . SER A 1 191 ? 13.802 -12.211 -6.041 1.00 94.56 191 SER A O 1
ATOM 1457 N N . LEU A 1 192 ? 13.730 -11.164 -8.034 1.00 94.75 192 LEU A N 1
ATOM 1458 C CA . LEU A 1 192 ? 12.751 -10.145 -7.646 1.00 94.75 192 LEU A CA 1
ATOM 1459 C C . LEU A 1 192 ? 11.400 -10.767 -7.277 1.00 94.75 192 LEU A C 1
ATOM 1461 O O . LEU A 1 192 ? 10.851 -10.433 -6.228 1.00 94.75 192 LEU A O 1
ATOM 1465 N N . ARG A 1 193 ? 10.898 -11.719 -8.073 1.00 97.12 193 ARG A N 1
ATOM 1466 C CA . ARG A 1 193 ? 9.679 -12.482 -7.746 1.00 97.12 193 ARG A CA 1
ATOM 1467 C C . ARG A 1 193 ? 9.847 -13.288 -6.462 1.00 97.12 193 ARG A C 1
ATOM 1469 O O . ARG A 1 193 ? 8.971 -13.260 -5.605 1.00 97.12 193 ARG A O 1
ATOM 1476 N N . GLY A 1 194 ? 10.998 -13.933 -6.272 1.00 97.69 194 GLY A N 1
ATOM 1477 C CA . GLY A 1 194 ? 11.311 -14.656 -5.039 1.00 97.69 194 GLY A CA 1
ATOM 1478 C C . GLY A 1 194 ? 11.325 -13.752 -3.801 1.00 97.69 194 GLY A C 1
ATOM 1479 O O . GLY A 1 194 ? 10.850 -14.155 -2.742 1.00 97.69 194 GLY A O 1
ATOM 1480 N N . HIS A 1 195 ? 11.835 -12.523 -3.920 1.00 97.12 195 HIS A N 1
ATOM 1481 C CA . HIS A 1 195 ? 11.758 -11.531 -2.846 1.00 97.12 195 HIS A CA 1
ATOM 1482 C C . HIS A 1 195 ? 10.315 -11.073 -2.593 1.00 97.12 195 HIS A C 1
ATOM 1484 O O . HIS A 1 195 ? 9.887 -11.050 -1.441 1.00 97.12 195 HIS A O 1
ATOM 1490 N N . ALA A 1 196 ? 9.549 -10.794 -3.651 1.00 97.81 196 ALA A N 1
ATOM 1491 C CA . ALA A 1 196 ? 8.140 -10.428 -3.540 1.00 97.81 196 ALA A CA 1
ATOM 1492 C C . ALA A 1 196 ? 7.310 -11.523 -2.847 1.00 97.81 196 ALA A C 1
ATOM 1494 O O . ALA A 1 196 ? 6.512 -11.214 -1.968 1.00 97.81 196 ALA A O 1
ATOM 1495 N N . LEU A 1 197 ? 7.543 -12.802 -3.161 1.00 98.31 197 LEU A N 1
ATOM 1496 C CA . LEU A 1 197 ? 6.871 -13.928 -2.501 1.00 98.31 197 LEU A CA 1
ATOM 1497 C C . LEU A 1 197 ? 7.202 -14.019 -1.004 1.00 98.31 197 LEU A C 1
ATOM 1499 O O . LEU A 1 197 ? 6.310 -14.284 -0.201 1.00 98.31 197 LEU A O 1
ATOM 1503 N N . ARG A 1 198 ? 8.457 -13.761 -0.608 1.00 97.94 198 ARG A N 1
ATOM 1504 C CA . ARG A 1 198 ? 8.831 -13.706 0.818 1.00 97.94 198 ARG A CA 1
ATOM 1505 C C . ARG A 1 198 ? 8.116 -12.566 1.540 1.00 97.94 198 ARG A C 1
ATOM 1507 O O . ARG A 1 198 ? 7.482 -12.812 2.562 1.00 97.94 198 ARG A O 1
ATOM 1514 N N . LEU A 1 199 ? 8.134 -11.364 0.960 1.00 97.81 199 LEU A N 1
ATOM 1515 C CA . LEU A 1 199 ? 7.418 -10.212 1.510 1.00 97.81 199 LEU A CA 1
ATOM 1516 C C . LEU A 1 199 ? 5.902 -10.462 1.582 1.00 97.81 199 LEU A C 1
ATOM 1518 O O . LEU A 1 199 ? 5.253 -10.079 2.549 1.00 97.81 199 LEU A O 1
ATOM 1522 N N . ALA A 1 200 ? 5.323 -11.150 0.597 1.00 98.19 200 ALA A N 1
ATOM 1523 C CA . ALA A 1 200 ? 3.919 -11.539 0.638 1.00 98.19 200 ALA A CA 1
ATOM 1524 C C . ALA A 1 200 ? 3.605 -12.480 1.812 1.00 98.19 200 ALA A C 1
ATOM 1526 O O . ALA A 1 200 ? 2.543 -12.345 2.423 1.00 98.19 200 ALA A O 1
ATOM 1527 N N . GLY A 1 201 ? 4.523 -13.391 2.151 1.00 97.81 201 GLY A N 1
ATOM 1528 C CA . GLY A 1 201 ? 4.438 -14.220 3.355 1.00 97.81 201 GLY A CA 1
ATOM 1529 C C . GLY A 1 201 ? 4.482 -13.393 4.642 1.00 97.81 201 GLY A C 1
ATOM 1530 O O . GLY A 1 201 ? 3.640 -13.590 5.517 1.00 97.81 201 GLY A O 1
ATOM 1531 N N . GLU A 1 202 ? 5.392 -12.417 4.728 1.00 97.38 202 GLU A N 1
ATOM 1532 C CA . GLU A 1 202 ? 5.465 -11.475 5.856 1.00 97.38 202 GLU A CA 1
ATOM 1533 C C . GLU A 1 202 ? 4.137 -10.721 6.028 1.00 97.38 202 GLU A C 1
ATOM 1535 O O . GLU A 1 202 ? 3.542 -10.750 7.103 1.00 97.38 202 GLU A O 1
ATOM 1540 N N . VAL A 1 203 ? 3.592 -10.136 4.956 1.00 97.88 203 VAL A N 1
ATOM 1541 C CA . VAL A 1 203 ? 2.292 -9.443 5.002 1.00 97.88 203 VAL A CA 1
ATOM 1542 C C . VAL A 1 203 ? 1.169 -10.374 5.469 1.00 97.88 203 VAL A C 1
ATOM 1544 O O . VAL A 1 203 ? 0.331 -9.971 6.276 1.00 97.88 203 VAL A O 1
ATOM 1547 N N . ALA A 1 204 ? 1.144 -11.629 5.010 1.00 97.75 204 ALA A N 1
ATOM 1548 C CA . ALA A 1 204 ? 0.145 -12.594 5.457 1.00 97.75 204 ALA A CA 1
ATOM 1549 C C . ALA A 1 204 ? 0.232 -12.836 6.975 1.00 97.75 204 ALA A C 1
ATOM 1551 O O . ALA A 1 204 ? -0.794 -12.816 7.656 1.00 97.75 204 ALA A O 1
ATOM 1552 N N . MET A 1 205 ? 1.445 -12.978 7.520 1.00 96.69 205 MET A N 1
ATOM 1553 C CA . MET A 1 205 ? 1.662 -13.099 8.966 1.00 96.69 205 MET A CA 1
ATOM 1554 C C . MET A 1 205 ? 1.185 -11.853 9.726 1.00 96.69 205 MET A C 1
ATOM 1556 O O . MET A 1 205 ? 0.543 -11.985 10.768 1.00 96.69 205 MET A O 1
ATOM 1560 N N . HIS A 1 206 ? 1.436 -10.653 9.192 1.00 96.31 206 HIS A N 1
ATOM 1561 C CA . HIS A 1 206 ? 0.958 -9.397 9.780 1.00 96.31 206 HIS A CA 1
ATOM 1562 C C . HIS A 1 206 ? -0.570 -9.324 9.816 1.00 96.31 206 HIS A C 1
ATOM 1564 O O . HIS A 1 206 ? -1.157 -9.023 10.857 1.00 96.31 206 HIS A O 1
ATOM 1570 N N . LEU A 1 207 ? -1.232 -9.625 8.696 1.00 97.25 207 LEU A N 1
ATOM 1571 C CA . LEU A 1 207 ? -2.691 -9.595 8.612 1.00 97.25 207 LEU A CA 1
ATOM 1572 C C . LEU A 1 207 ? -3.334 -10.661 9.512 1.00 97.25 207 LEU A C 1
ATOM 1574 O O . LEU A 1 207 ? -4.368 -10.391 10.128 1.00 97.25 207 LEU A O 1
ATOM 1578 N N . ASP A 1 208 ? -2.723 -11.842 9.625 1.00 97.38 208 ASP A N 1
ATOM 1579 C CA . ASP A 1 208 ? -3.173 -12.916 10.515 1.00 97.38 208 ASP A CA 1
ATOM 1580 C C . ASP A 1 208 ? -3.047 -12.522 11.996 1.00 97.38 208 ASP A C 1
ATOM 1582 O O . ASP A 1 208 ? -4.034 -12.582 12.737 1.00 97.38 208 ASP A O 1
ATOM 1586 N N . ALA A 1 209 ? -1.882 -12.020 12.421 1.00 95.88 209 ALA A N 1
ATOM 1587 C CA . ALA A 1 209 ? -1.674 -11.482 13.768 1.00 95.88 209 ALA A CA 1
ATOM 1588 C C . ALA A 1 209 ? -2.684 -10.367 14.087 1.00 95.88 209 ALA A C 1
ATOM 1590 O O . ALA A 1 209 ? -3.415 -10.447 15.081 1.00 95.88 209 ALA A O 1
ATOM 1591 N N . ALA A 1 210 ? -2.835 -9.392 13.188 1.00 95.62 210 ALA A N 1
ATOM 1592 C CA . ALA A 1 210 ? -3.781 -8.297 13.358 1.00 95.62 210 ALA A CA 1
ATOM 1593 C C . ALA A 1 210 ? -5.239 -8.787 13.436 1.00 95.62 210 ALA A C 1
ATOM 1595 O O . ALA A 1 210 ? -6.018 -8.263 14.237 1.00 95.62 210 ALA A O 1
ATOM 1596 N N . SER A 1 211 ? -5.616 -9.822 12.678 1.00 97.25 211 SER A N 1
ATOM 1597 C CA . SER A 1 211 ? -6.959 -10.422 12.736 1.00 97.25 211 SER A CA 1
ATOM 1598 C C . SER A 1 211 ? -7.275 -11.094 14.076 1.00 97.25 211 SER A C 1
ATOM 1600 O O . SER A 1 211 ? -8.444 -11.190 14.459 1.00 97.25 211 SER A O 1
ATOM 1602 N N . ARG A 1 212 ? -6.235 -11.495 14.813 1.00 96.62 212 ARG A N 1
ATOM 1603 C CA . ARG A 1 212 ? -6.300 -12.088 16.154 1.00 96.62 212 ARG A CA 1
ATOM 1604 C C . ARG A 1 212 ? -6.032 -11.079 17.270 1.00 96.62 212 ARG A C 1
ATOM 1606 O O . ARG A 1 212 ? -5.892 -11.484 18.418 1.00 96.62 212 ARG A O 1
ATOM 1613 N N . SER A 1 213 ? -5.969 -9.786 16.942 1.00 94.50 213 SER A N 1
ATOM 1614 C CA . SER A 1 213 ? -5.647 -8.717 17.900 1.00 94.50 213 SER A CA 1
ATOM 1615 C C . SER A 1 213 ? -4.260 -8.865 18.536 1.00 94.50 213 SER A C 1
ATOM 1617 O O . SER A 1 213 ? -4.024 -8.369 19.632 1.00 94.50 213 SER A O 1
ATOM 1619 N N . GLN A 1 214 ? -3.344 -9.544 17.848 1.00 92.88 214 GLN A N 1
ATOM 1620 C CA . GLN A 1 214 ? -1.951 -9.683 18.255 1.00 92.88 214 GLN A CA 1
ATOM 1621 C C . GLN A 1 214 ? -1.111 -8.568 17.616 1.00 92.88 214 GLN A C 1
ATOM 1623 O O . GLN A 1 214 ? -1.459 -8.099 16.523 1.00 92.88 214 GLN A O 1
ATOM 1628 N N . PRO A 1 215 ? -0.022 -8.133 18.272 1.00 87.12 215 PRO A N 1
ATOM 1629 C CA . PRO A 1 215 ? 0.908 -7.194 17.665 1.00 87.12 215 PRO A CA 1
ATOM 1630 C C . PRO A 1 215 ? 1.548 -7.824 16.414 1.00 87.12 215 PRO A C 1
ATOM 1632 O O . PRO A 1 215 ? 1.879 -9.015 16.432 1.00 87.12 215 PRO A O 1
ATOM 1635 N N . PRO A 1 216 ? 1.698 -7.064 15.315 1.00 85.06 216 PRO A N 1
ATOM 1636 C CA . PRO A 1 216 ? 2.424 -7.536 14.145 1.00 85.06 216 PRO A CA 1
ATOM 1637 C C . PRO A 1 216 ? 3.914 -7.755 14.477 1.00 85.06 216 PRO A C 1
ATOM 1639 O O . PRO A 1 216 ? 4.455 -7.080 15.354 1.00 85.06 216 PRO A O 1
ATOM 1642 N N . PRO A 1 217 ? 4.594 -8.696 13.798 1.00 81.25 217 PRO A N 1
ATOM 1643 C CA . PRO A 1 217 ? 5.971 -9.076 14.124 1.00 81.25 217 PRO A CA 1
ATOM 1644 C C . PRO A 1 217 ? 7.027 -8.024 13.743 1.00 81.25 217 PRO A C 1
ATOM 1646 O O . PRO A 1 217 ? 8.131 -8.046 14.282 1.00 81.25 217 PRO A O 1
ATOM 1649 N N . ALA A 1 218 ? 6.718 -7.118 12.819 1.00 84.50 218 ALA A N 1
ATOM 1650 C CA . ALA A 1 218 ? 7.593 -6.029 12.388 1.00 84.50 218 ALA A CA 1
ATOM 1651 C C . ALA A 1 218 ? 6.752 -4.787 12.062 1.00 84.50 218 ALA A C 1
ATOM 1653 O O . ALA A 1 218 ? 5.540 -4.836 12.220 1.00 84.50 218 ALA A O 1
ATOM 1654 N N . ARG A 1 219 ? 7.376 -3.700 11.585 1.00 85.94 219 ARG A N 1
ATOM 1655 C CA . ARG A 1 219 ? 6.685 -2.518 11.039 1.00 85.94 219 ARG A CA 1
ATOM 1656 C C . ARG A 1 219 ? 6.950 -2.411 9.541 1.00 85.94 219 ARG A C 1
ATOM 1658 O O . ARG A 1 219 ? 8.022 -1.964 9.132 1.00 85.94 219 ARG A O 1
ATOM 1665 N N . LEU A 1 220 ? 6.002 -2.841 8.706 1.00 92.56 220 LEU A N 1
ATOM 1666 C CA . LEU A 1 220 ? 6.211 -2.846 7.249 1.00 92.56 220 LEU A CA 1
ATOM 1667 C C . LEU A 1 220 ? 6.222 -1.431 6.657 1.00 92.56 220 LEU A C 1
ATOM 1669 O O . LEU A 1 220 ? 7.044 -1.134 5.790 1.00 92.56 220 LEU A O 1
ATOM 1673 N N . CYS A 1 221 ? 5.374 -0.536 7.168 1.00 94.00 221 CYS A N 1
ATOM 1674 C CA . CYS A 1 221 ? 5.242 0.838 6.672 1.00 94.00 221 CYS A CA 1
ATOM 1675 C C . CYS A 1 221 ? 6.490 1.706 6.819 1.00 94.00 221 CYS A C 1
ATOM 1677 O O . CYS A 1 221 ? 6.656 2.673 6.072 1.00 94.00 221 CYS A O 1
ATOM 1679 N N . ASP A 1 222 ? 7.395 1.349 7.725 1.00 93.12 222 ASP A N 1
ATOM 1680 C CA . ASP A 1 222 ? 8.649 2.077 7.921 1.00 93.12 222 ASP A CA 1
ATOM 1681 C C . ASP A 1 222 ? 9.681 1.754 6.829 1.00 93.12 222 ASP A C 1
ATOM 1683 O O . ASP A 1 222 ? 10.590 2.544 6.581 1.00 93.12 222 ASP A O 1
ATOM 1687 N N . ARG A 1 223 ? 9.509 0.636 6.110 1.00 95.25 223 ARG A N 1
ATOM 1688 C CA . ARG A 1 223 ? 10.373 0.242 4.986 1.00 95.25 223 ARG A CA 1
ATOM 1689 C C . ARG A 1 223 ? 10.055 1.009 3.705 1.00 95.25 223 ARG A C 1
ATOM 1691 O O . ARG A 1 223 ? 10.932 1.175 2.861 1.00 95.25 223 ARG A O 1
ATOM 1698 N N . TRP A 1 224 ? 8.819 1.492 3.552 1.00 96.25 224 TRP A N 1
ATOM 1699 C CA . TRP A 1 224 ? 8.348 2.097 2.304 1.00 96.25 224 TRP A CA 1
ATOM 1700 C C . TRP A 1 224 ? 9.231 3.249 1.789 1.00 96.25 224 TRP A C 1
ATOM 1702 O O . TRP A 1 224 ? 9.625 3.177 0.627 1.00 96.25 224 TRP A O 1
ATOM 1712 N N . PRO A 1 225 ? 9.636 4.256 2.593 1.00 94.19 225 PRO A N 1
ATOM 1713 C CA . PRO A 1 225 ? 10.486 5.340 2.092 1.00 94.19 225 PRO A CA 1
ATOM 1714 C C . PRO A 1 225 ? 11.837 4.867 1.533 1.00 94.19 225 PRO A C 1
ATOM 1716 O O . PRO A 1 225 ? 12.358 5.474 0.601 1.00 94.19 225 PRO A O 1
ATOM 1719 N N . GLY A 1 226 ? 12.396 3.781 2.083 1.00 94.75 226 GLY A N 1
ATOM 1720 C CA . GLY A 1 226 ? 13.668 3.203 1.638 1.00 94.75 226 GLY A CA 1
ATOM 1721 C C . GLY A 1 226 ? 13.535 2.194 0.493 1.00 94.75 226 GLY A C 1
ATOM 1722 O O . GLY A 1 226 ? 14.479 2.012 -0.273 1.00 94.75 226 GLY A O 1
ATOM 1723 N N . GLU A 1 227 ? 12.376 1.546 0.358 1.00 95.50 227 GLU A N 1
ATOM 1724 C CA . GLU A 1 227 ? 12.133 0.493 -0.639 1.00 95.50 227 GLU A CA 1
ATOM 1725 C C . GLU A 1 227 ? 11.283 0.948 -1.835 1.00 95.50 227 GLU A C 1
ATOM 1727 O O . GLU A 1 227 ? 11.175 0.205 -2.814 1.00 95.50 227 GLU A O 1
ATOM 1732 N N . LYS A 1 228 ? 10.707 2.159 -1.802 1.00 94.88 228 LYS A N 1
ATOM 1733 C CA . LYS A 1 228 ? 9.885 2.724 -2.882 1.00 94.88 228 LYS A CA 1
ATOM 1734 C C . LYS A 1 228 ? 10.683 2.812 -4.191 1.00 94.88 228 LYS A C 1
ATOM 1736 O O . LYS A 1 228 ? 11.603 3.627 -4.300 1.00 94.88 228 LYS A O 1
ATOM 1741 N N . PRO A 1 229 ? 10.316 2.047 -5.238 1.00 92.38 229 PRO A N 1
ATOM 1742 C CA . PRO A 1 229 ? 10.988 2.159 -6.524 1.00 92.38 229 PRO A CA 1
ATOM 1743 C C . PRO A 1 229 ? 10.711 3.513 -7.183 1.00 92.38 229 PRO A C 1
ATOM 1745 O O . PRO A 1 229 ? 9.572 3.983 -7.239 1.00 92.38 229 PRO A O 1
ATOM 1748 N N . THR A 1 230 ? 11.743 4.114 -7.772 1.00 90.62 230 THR A N 1
ATOM 1749 C CA . THR A 1 230 ? 11.590 5.313 -8.612 1.00 90.62 230 THR A CA 1
ATOM 1750 C C . THR A 1 230 ? 10.882 4.996 -9.930 1.00 90.62 230 THR A C 1
ATOM 1752 O O . THR A 1 230 ? 10.176 5.842 -10.473 1.00 90.62 230 THR A O 1
ATOM 1755 N N . THR A 1 231 ? 11.030 3.766 -10.429 1.00 91.75 231 THR A N 1
ATOM 1756 C CA . THR A 1 231 ? 10.366 3.270 -11.638 1.00 91.75 231 THR A CA 1
ATOM 1757 C C . THR A 1 231 ? 8.890 2.976 -11.379 1.00 91.75 231 THR A C 1
ATOM 1759 O O . THR A 1 231 ? 8.531 2.339 -10.389 1.00 91.75 231 THR A O 1
ATOM 1762 N N . PHE A 1 232 ? 8.035 3.420 -12.298 1.00 94.12 232 PHE A N 1
ATOM 1763 C CA . PHE A 1 232 ? 6.611 3.105 -12.303 1.00 94.12 232 PHE A CA 1
ATOM 1764 C C . PHE A 1 232 ? 6.386 1.773 -13.024 1.00 94.12 232 PHE A C 1
ATOM 1766 O O . PHE A 1 232 ? 6.292 1.724 -14.242 1.00 94.12 232 PHE A O 1
ATOM 1773 N N . ASP A 1 233 ? 6.316 0.680 -12.272 1.00 95.12 233 ASP A N 1
ATOM 1774 C CA . ASP A 1 233 ? 6.050 -0.670 -12.779 1.00 95.12 233 ASP A CA 1
ATOM 1775 C C . ASP A 1 233 ? 5.077 -1.413 -11.849 1.00 95.12 233 ASP A C 1
ATOM 1777 O O . ASP A 1 233 ? 4.588 -0.847 -10.865 1.00 95.12 233 ASP A O 1
ATOM 1781 N N . ASP A 1 234 ? 4.748 -2.667 -12.157 1.00 96.81 234 ASP A N 1
ATOM 1782 C CA . ASP A 1 234 ? 3.873 -3.445 -11.280 1.00 96.81 234 ASP A CA 1
ATOM 1783 C C . ASP A 1 234 ? 4.568 -3.790 -9.955 1.00 96.81 234 ASP A C 1
ATOM 1785 O O . ASP A 1 234 ? 3.931 -3.793 -8.905 1.00 96.81 234 ASP A O 1
ATOM 1789 N N . LEU A 1 235 ? 5.892 -3.962 -9.936 1.00 96.62 235 LEU A N 1
ATOM 1790 C CA . LEU A 1 235 ? 6.603 -4.217 -8.683 1.00 96.62 235 LEU A CA 1
ATOM 1791 C C . LEU A 1 235 ? 6.410 -3.070 -7.672 1.00 96.62 235 LEU A C 1
ATOM 1793 O O . LEU A 1 235 ? 6.169 -3.335 -6.496 1.00 96.62 235 LEU A O 1
ATOM 1797 N N . ARG A 1 236 ? 6.408 -1.804 -8.102 1.00 97.31 236 ARG A N 1
ATOM 1798 C CA . ARG A 1 236 ? 6.051 -0.680 -7.220 1.00 97.31 236 ARG A CA 1
ATOM 1799 C C . ARG A 1 236 ? 4.603 -0.754 -6.725 1.00 97.31 236 ARG A C 1
ATOM 1801 O O . ARG A 1 236 ? 4.371 -0.472 -5.553 1.00 97.31 236 ARG A O 1
ATOM 1808 N N . LYS A 1 237 ? 3.638 -1.165 -7.559 1.00 97.75 237 LYS A N 1
ATOM 1809 C CA . LYS A 1 237 ? 2.236 -1.352 -7.120 1.00 97.75 237 LYS A CA 1
ATOM 1810 C C . LYS A 1 237 ? 2.130 -2.436 -6.047 1.00 97.75 237 LYS A C 1
ATOM 1812 O O . LYS A 1 237 ? 1.427 -2.239 -5.056 1.00 97.75 237 LYS A O 1
ATOM 1817 N N . PHE A 1 238 ? 2.847 -3.546 -6.226 1.00 98.38 238 PHE A N 1
ATOM 1818 C CA . PHE A 1 238 ? 2.937 -4.612 -5.230 1.00 98.38 238 PHE A CA 1
ATOM 1819 C C . PHE A 1 238 ? 3.562 -4.118 -3.930 1.00 98.38 238 PHE A C 1
ATOM 1821 O O . PHE A 1 238 ? 2.959 -4.291 -2.875 1.00 98.38 238 PHE A O 1
ATOM 1828 N N . LEU A 1 239 ? 4.727 -3.467 -4.003 1.00 98.25 239 LEU A N 1
ATOM 1829 C CA . LEU A 1 239 ? 5.405 -2.929 -2.825 1.00 98.25 239 LEU A CA 1
ATOM 1830 C C . LEU A 1 239 ? 4.536 -1.900 -2.103 1.00 98.25 239 LEU A C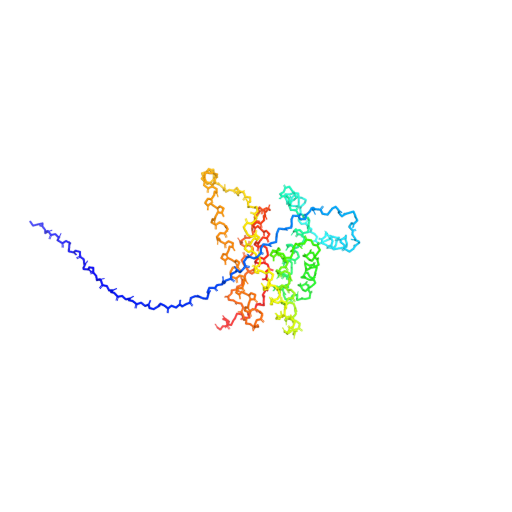 1
ATOM 1832 O O . LEU A 1 239 ? 4.478 -1.926 -0.882 1.00 98.25 239 LEU A O 1
ATOM 1836 N N . GLY A 1 240 ? 3.791 -1.064 -2.832 1.00 98.12 240 GLY A N 1
ATOM 1837 C CA . GLY A 1 240 ? 2.794 -0.178 -2.240 1.00 98.12 240 GLY A CA 1
ATOM 1838 C C . GLY A 1 240 ? 1.716 -0.964 -1.491 1.00 98.12 240 GLY A C 1
ATOM 1839 O O . GLY A 1 240 ? 1.441 -0.677 -0.333 1.00 98.12 240 GLY A O 1
ATOM 1840 N N . GLY A 1 241 ? 1.141 -2.003 -2.101 1.00 98.12 241 GLY A N 1
ATOM 1841 C CA . GLY A 1 241 ? 0.165 -2.874 -1.434 1.00 98.12 241 GLY A CA 1
ATOM 1842 C C . GLY A 1 241 ? 0.721 -3.642 -0.226 1.00 98.12 241 GLY A C 1
ATOM 1843 O O . GLY A 1 241 ? -0.015 -3.901 0.718 1.00 98.12 241 GLY A O 1
ATOM 1844 N N . ALA A 1 242 ? 2.003 -3.998 -0.228 1.00 98.19 242 ALA A N 1
ATOM 1845 C CA . ALA A 1 242 ? 2.630 -4.749 0.858 1.00 98.19 242 ALA A CA 1
ATOM 1846 C C . ALA A 1 242 ? 3.098 -3.851 2.011 1.00 98.19 242 ALA A C 1
ATOM 1848 O O . ALA A 1 242 ? 2.884 -4.173 3.177 1.00 98.19 242 ALA A O 1
ATOM 1849 N N . LEU A 1 243 ? 3.744 -2.731 1.687 1.00 98.06 243 LEU A N 1
ATOM 1850 C CA . LEU A 1 243 ? 4.425 -1.879 2.656 1.00 98.06 243 LEU A CA 1
ATOM 1851 C C . LEU A 1 243 ? 3.542 -0.732 3.150 1.00 98.06 243 LEU A C 1
ATOM 1853 O O . LEU A 1 243 ? 3.732 -0.293 4.270 1.00 98.06 243 LEU A O 1
ATOM 1857 N N . LEU A 1 244 ? 2.530 -0.273 2.405 1.00 97.81 244 LEU A N 1
ATOM 1858 C CA . LEU A 1 244 ? 1.623 0.791 2.877 1.00 97.81 244 LEU A CA 1
ATOM 1859 C C . LEU A 1 244 ? 0.473 0.267 3.758 1.00 97.81 244 LEU A C 1
ATOM 1861 O O . LEU A 1 244 ? -0.557 0.932 3.909 1.00 97.81 244 LEU A O 1
ATOM 1865 N N . ILE A 1 245 ? 0.626 -0.925 4.338 1.00 97.00 245 ILE A N 1
ATOM 1866 C CA . ILE A 1 245 ? -0.272 -1.429 5.378 1.00 97.00 245 ILE A CA 1
ATOM 1867 C C . ILE A 1 245 ? 0.117 -0.752 6.689 1.00 97.00 245 ILE A C 1
ATOM 1869 O O . ILE A 1 245 ? 1.225 -0.915 7.192 1.00 97.00 245 ILE A O 1
ATOM 1873 N N . ALA A 1 246 ? -0.804 0.045 7.213 1.00 94.69 246 ALA A N 1
ATOM 1874 C CA . ALA A 1 246 ? -0.613 0.813 8.423 1.00 94.69 246 ALA A CA 1
ATOM 1875 C C . ALA A 1 246 ? -0.734 -0.067 9.668 1.00 94.69 246 ALA A C 1
ATOM 1877 O O . ALA A 1 246 ? -1.548 -0.995 9.739 1.00 94.69 246 ALA A O 1
ATOM 1878 N N . GLU A 1 247 ? 0.031 0.294 10.692 1.00 89.81 247 GLU A N 1
ATOM 1879 C CA . GLU A 1 247 ? 0.094 -0.417 11.963 1.00 89.81 247 GLU A CA 1
ATOM 1880 C C . GLU A 1 247 ? 0.089 0.582 13.125 1.00 89.81 247 GLU A C 1
ATOM 1882 O O . GLU A 1 247 ? 0.540 1.721 12.992 1.00 89.81 247 GLU A O 1
ATOM 1887 N N . THR A 1 248 ? -0.438 0.177 14.284 1.00 83.31 248 THR A N 1
ATOM 1888 C CA . THR A 1 248 ? -0.316 0.994 15.497 1.00 83.31 248 THR A CA 1
ATOM 1889 C C . THR A 1 248 ? 1.134 0.999 15.953 1.00 83.31 248 THR A C 1
ATOM 1891 O O . THR A 1 248 ? 1.707 -0.068 16.183 1.00 83.31 248 THR A O 1
ATOM 1894 N N . ARG A 1 249 ? 1.705 2.185 16.179 1.00 73.31 249 ARG A N 1
ATOM 1895 C CA . ARG A 1 249 ? 2.971 2.301 16.898 1.00 73.31 249 ARG A CA 1
ATOM 1896 C C . ARG A 1 249 ? 2.761 1.772 18.314 1.00 73.31 249 ARG A C 1
ATOM 1898 O O . ARG A 1 249 ? 2.081 2.408 19.114 1.00 73.31 249 ARG A O 1
ATOM 1905 N N . GLN A 1 250 ? 3.319 0.604 18.619 1.00 65.44 250 GLN A N 1
ATOM 1906 C CA . GLN A 1 250 ? 3.479 0.208 20.011 1.00 65.44 250 GLN A CA 1
ATOM 1907 C C . GLN A 1 250 ? 4.414 1.252 20.640 1.00 65.44 250 GLN A C 1
ATOM 1909 O O . GLN A 1 250 ? 5.454 1.532 20.031 1.00 65.44 250 GLN A O 1
ATOM 1914 N N . PRO A 1 251 ? 4.034 1.910 21.752 1.00 57.69 251 PRO A N 1
ATOM 1915 C CA . PRO A 1 251 ? 4.951 2.805 22.441 1.00 57.69 251 PRO A CA 1
ATOM 1916 C C . PRO A 1 251 ? 6.231 2.017 22.695 1.00 57.69 251 PRO A C 1
ATOM 1918 O O . PRO A 1 251 ? 6.177 0.873 23.142 1.00 57.69 251 PRO A O 1
ATOM 1921 N N . ASP A 1 252 ? 7.364 2.575 22.275 1.00 57.50 252 ASP A N 1
ATOM 1922 C CA . ASP A 1 252 ? 8.646 1.915 22.459 1.00 57.50 252 ASP A CA 1
ATOM 1923 C C . ASP A 1 252 ? 8.859 1.823 23.984 1.00 57.50 252 ASP A C 1
ATOM 1925 O O . ASP A 1 252 ? 9.218 2.819 24.610 1.00 57.50 252 ASP A O 1
ATOM 1929 N N . ASP A 1 253 ? 8.615 0.651 24.585 1.00 50.53 253 ASP A N 1
ATOM 1930 C CA . ASP A 1 253 ? 8.785 0.369 26.029 1.00 50.53 253 ASP A CA 1
ATOM 1931 C C . ASP A 1 253 ? 10.250 0.532 26.507 1.00 50.53 253 ASP A C 1
ATOM 1933 O O . ASP A 1 253 ? 10.578 0.281 27.660 1.00 50.53 253 ASP A O 1
ATOM 1937 N N . ASN A 1 254 ? 11.149 1.007 25.638 1.00 46.34 254 ASN A N 1
ATOM 1938 C CA . ASN A 1 254 ? 12.570 1.228 25.900 1.00 46.34 254 ASN A CA 1
ATOM 1939 C C . ASN A 1 254 ? 12.924 2.701 26.184 1.00 46.34 254 ASN A C 1
ATOM 1941 O O . ASN A 1 254 ? 14.028 3.144 25.870 1.00 46.34 254 ASN A O 1
ATOM 1945 N N . ARG A 1 255 ? 12.020 3.479 26.791 1.00 43.59 255 ARG A N 1
ATOM 1946 C CA . ARG A 1 255 ? 12.407 4.710 27.508 1.00 43.59 255 ARG A CA 1
ATOM 1947 C C . ARG A 1 255 ? 12.527 4.411 29.005 1.00 43.59 255 ARG A C 1
ATOM 1949 O O . ARG A 1 255 ? 11.686 4.842 29.790 1.00 43.59 255 ARG A O 1
ATOM 1956 N N . HIS A 1 256 ? 13.569 3.671 29.370 1.00 41.56 256 HIS A N 1
ATOM 1957 C CA . HIS A 1 256 ? 14.062 3.545 30.741 1.00 41.56 256 HIS A CA 1
ATOM 1958 C C . HIS A 1 256 ? 15.523 3.975 30.790 1.00 41.56 256 HIS A C 1
ATOM 1960 O O . HIS A 1 256 ? 16.278 3.559 29.882 1.00 41.56 256 HIS A O 1
#